Protein AF-A0A317H9J8-F1 (afdb_monomer_lite)

Foldseek 3Di:
DVLVVLLVVLLVVLVVVLVVQLVVLVVPDPDPLSSLVSSLVVLVVVLLVLLLVLLVLCLVQPLQRCLVDPVSVSVSLSSLSNSLSSVVVSVVSVVSNCVVVVHDCDDPVCVLVVVLNVLSNCLSVLSPDDGNDPVSSVSNLVSSLSNLVVLLVVLVCCLPPPDNDPPHDDNVVSVVSNVSSVVSNVSNVVSVVVVVVVVVVVVVVVVVVVVVD

Structure (mmCIF, N/CA/C/O backbone):
data_AF-A0A317H9J8-F1
#
_entry.id   AF-A0A317H9J8-F1
#
loop_
_atom_site.group_PDB
_atom_site.id
_atom_site.type_symbol
_atom_site.label_atom_id
_atom_site.label_alt_id
_atom_site.label_comp_id
_atom_site.label_asym_id
_atom_site.label_entity_id
_atom_site.label_seq_id
_atom_site.pdbx_PDB_ins_code
_atom_site.Cartn_x
_atom_site.Cartn_y
_atom_site.Cartn_z
_atom_site.occupancy
_atom_site.B_iso_or_equiv
_atom_site.auth_seq_id
_atom_site.auth_comp_id
_atom_site.auth_asym_id
_atom_site.auth_atom_id
_atom_site.pdbx_PDB_model_num
ATOM 1 N N . MET A 1 1 ? 4.545 17.950 18.926 1.00 60.28 1 MET A N 1
ATOM 2 C CA . MET A 1 1 ? 5.837 17.711 18.240 1.00 60.28 1 MET A CA 1
ATOM 3 C C . MET A 1 1 ? 5.948 16.295 17.664 1.00 60.28 1 MET A C 1
ATOM 5 O O . MET A 1 1 ? 6.169 16.154 16.469 1.00 60.28 1 MET A O 1
ATOM 9 N N . THR A 1 2 ? 5.686 15.255 18.461 1.00 66.25 2 THR A N 1
ATOM 10 C CA . THR A 1 2 ? 5.871 13.827 18.113 1.00 66.25 2 THR A CA 1
ATOM 11 C C . THR A 1 2 ? 5.165 13.336 16.838 1.00 66.25 2 THR A C 1
ATOM 13 O O . THR A 1 2 ? 5.759 12.598 16.067 1.00 66.25 2 THR A O 1
ATOM 16 N N . ARG A 1 3 ? 3.933 13.771 16.539 1.00 63.31 3 ARG A N 1
ATOM 17 C CA . ARG A 1 3 ? 3.224 13.336 15.311 1.00 63.31 3 ARG A CA 1
ATOM 18 C C . ARG A 1 3 ? 3.851 13.833 14.007 1.00 63.31 3 ARG A C 1
ATOM 20 O O . ARG A 1 3 ? 3.842 13.107 13.021 1.00 63.31 3 ARG A O 1
ATOM 27 N N . ARG A 1 4 ? 4.351 15.077 13.971 1.00 70.31 4 ARG A N 1
ATOM 28 C CA . ARG A 1 4 ? 5.038 15.600 12.772 1.00 70.31 4 ARG A CA 1
ATOM 29 C C . ARG A 1 4 ? 6.310 14.797 12.514 1.00 70.31 4 ARG A C 1
ATOM 31 O O . ARG A 1 4 ? 6.558 14.424 11.376 1.00 70.31 4 ARG A O 1
ATOM 38 N N . PHE A 1 5 ? 7.019 14.450 13.585 1.00 73.75 5 PHE A N 1
ATOM 39 C CA . PHE A 1 5 ? 8.193 13.588 13.539 1.00 73.75 5 PHE A CA 1
ATOM 40 C C . PHE A 1 5 ? 7.872 12.205 12.948 1.00 73.75 5 PHE A C 1
ATOM 42 O O . PHE A 1 5 ? 8.549 11.772 12.026 1.00 73.75 5 PHE A O 1
ATOM 49 N N . THR A 1 6 ? 6.774 11.558 13.361 1.00 83.69 6 THR A N 1
ATOM 50 C CA . THR A 1 6 ? 6.358 10.260 12.791 1.00 83.69 6 THR A CA 1
ATOM 51 C C . THR A 1 6 ? 6.110 10.324 11.280 1.00 83.69 6 THR A C 1
ATOM 53 O O . THR A 1 6 ? 6.561 9.441 10.556 1.00 83.69 6 THR A O 1
ATOM 56 N N . LYS A 1 7 ? 5.430 11.371 10.792 1.00 88.88 7 LYS A N 1
ATOM 57 C CA . LYS A 1 7 ? 5.132 11.532 9.358 1.00 88.88 7 LYS A CA 1
ATOM 58 C C . LYS A 1 7 ? 6.387 11.795 8.531 1.00 88.88 7 LYS A C 1
ATOM 60 O O . LYS A 1 7 ? 6.568 11.169 7.495 1.00 88.88 7 LYS A O 1
ATOM 65 N N . ILE A 1 8 ? 7.240 12.708 8.999 1.00 91.44 8 ILE A N 1
ATOM 66 C CA . ILE A 1 8 ? 8.493 13.059 8.320 1.00 91.44 8 ILE A CA 1
ATOM 67 C C . ILE A 1 8 ? 9.402 11.832 8.256 1.00 91.44 8 ILE A C 1
ATOM 69 O O . ILE A 1 8 ? 9.892 11.503 7.184 1.00 91.44 8 ILE A O 1
ATOM 73 N N . ASN A 1 9 ? 9.547 11.094 9.358 1.00 93.94 9 ASN A N 1
ATOM 74 C CA . ASN A 1 9 ? 10.379 9.892 9.378 1.00 93.94 9 ASN A CA 1
ATOM 75 C C . ASN A 1 9 ? 9.837 8.793 8.461 1.00 93.94 9 ASN A C 1
ATOM 77 O O . ASN A 1 9 ? 10.623 8.107 7.822 1.00 93.94 9 ASN A O 1
ATOM 81 N N . ALA A 1 10 ? 8.514 8.620 8.378 1.00 94.06 10 ALA A N 1
ATOM 82 C CA . ALA A 1 10 ? 7.910 7.671 7.444 1.00 94.06 10 ALA A CA 1
ATOM 83 C C . ALA A 1 10 ? 8.188 8.058 5.983 1.00 94.06 10 ALA A C 1
ATOM 85 O O . ALA A 1 10 ? 8.537 7.200 5.177 1.00 94.06 10 ALA A O 1
ATOM 86 N N . ALA A 1 11 ? 8.089 9.350 5.655 1.00 94.44 11 ALA A N 1
ATOM 87 C CA . ALA A 1 11 ? 8.385 9.848 4.317 1.00 94.44 11 ALA A CA 1
ATOM 88 C C . ALA A 1 11 ? 9.876 9.719 3.962 1.00 94.44 11 ALA A C 1
ATOM 90 O O . ALA A 1 11 ? 10.205 9.248 2.879 1.00 94.44 11 ALA A O 1
ATOM 91 N N . LEU A 1 12 ? 10.778 10.071 4.885 1.00 96.56 12 LEU A N 1
ATOM 92 C CA . LEU A 1 12 ? 12.222 9.892 4.711 1.00 96.56 12 LEU A CA 1
ATOM 93 C C . LEU A 1 12 ? 12.588 8.416 4.540 1.00 96.5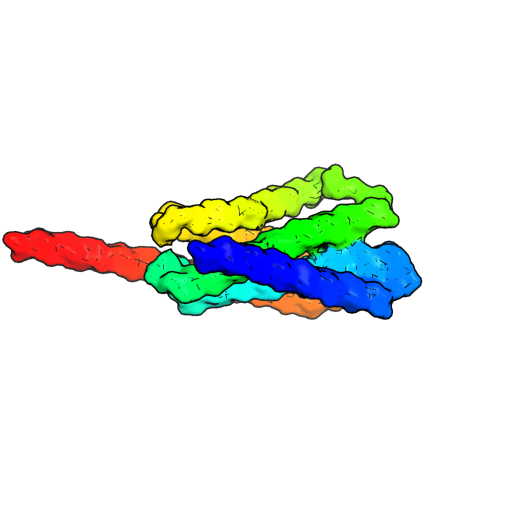6 12 LEU A C 1
ATOM 95 O O . LEU A 1 12 ? 13.372 8.083 3.659 1.00 96.56 12 LEU A O 1
ATOM 99 N N . ALA A 1 13 ? 11.993 7.524 5.334 1.00 97.19 13 ALA A N 1
ATOM 100 C CA . ALA A 1 13 ? 12.230 6.092 5.209 1.00 97.19 13 ALA A CA 1
ATOM 101 C C . ALA A 1 13 ? 11.740 5.547 3.856 1.00 97.19 13 ALA A C 1
ATOM 103 O O . ALA A 1 13 ? 12.447 4.754 3.234 1.00 97.19 13 ALA A O 1
ATOM 104 N N . ALA A 1 14 ? 10.584 6.010 3.366 1.00 96.75 14 ALA A N 1
ATOM 105 C CA . ALA A 1 14 ? 10.106 5.674 2.026 1.00 96.75 14 ALA A CA 1
ATOM 106 C C . ALA A 1 14 ? 11.072 6.186 0.941 1.00 96.75 14 ALA A C 1
ATOM 108 O O . ALA A 1 14 ? 11.437 5.426 0.053 1.00 96.75 14 ALA A O 1
ATOM 109 N N . LEU A 1 15 ? 11.561 7.427 1.048 1.00 97.31 15 LEU A N 1
ATOM 110 C CA . LEU A 1 15 ? 12.540 7.988 0.107 1.00 97.31 15 LEU A CA 1
ATOM 111 C C . LEU A 1 15 ? 13.851 7.194 0.085 1.00 97.31 15 LEU A C 1
ATOM 113 O O . LEU A 1 15 ? 14.324 6.837 -0.987 1.00 97.31 15 LEU A O 1
ATOM 117 N N . VAL A 1 16 ? 14.422 6.879 1.251 1.00 98.12 16 VAL A N 1
ATOM 118 C CA . VAL A 1 16 ? 15.651 6.072 1.348 1.00 98.12 16 VAL A CA 1
ATOM 119 C C . VAL A 1 16 ? 15.437 4.683 0.750 1.00 98.12 16 VAL A C 1
ATOM 121 O O . VAL A 1 16 ? 16.278 4.201 -0.005 1.00 98.12 16 VAL A O 1
ATOM 124 N N . THR A 1 17 ? 14.296 4.057 1.035 1.00 97.94 17 THR A N 1
ATOM 125 C CA . THR A 1 17 ? 13.957 2.743 0.472 1.00 97.94 17 THR A CA 1
ATOM 126 C C . THR A 1 17 ? 13.860 2.801 -1.051 1.00 97.94 17 THR A C 1
ATOM 128 O O . THR A 1 17 ? 14.379 1.925 -1.737 1.00 97.94 17 THR A O 1
ATOM 131 N N . GLU A 1 18 ? 13.260 3.857 -1.596 1.00 97.19 18 GLU A N 1
ATOM 132 C CA . GLU A 1 18 ? 13.136 4.040 -3.042 1.00 97.19 18 GLU A CA 1
ATOM 133 C C . GLU A 1 18 ? 14.475 4.378 -3.714 1.00 97.19 18 GLU A C 1
ATOM 135 O O . GLU A 1 18 ? 14.733 3.923 -4.825 1.00 97.19 18 GLU A O 1
ATOM 140 N N . LEU A 1 19 ? 15.394 5.070 -3.03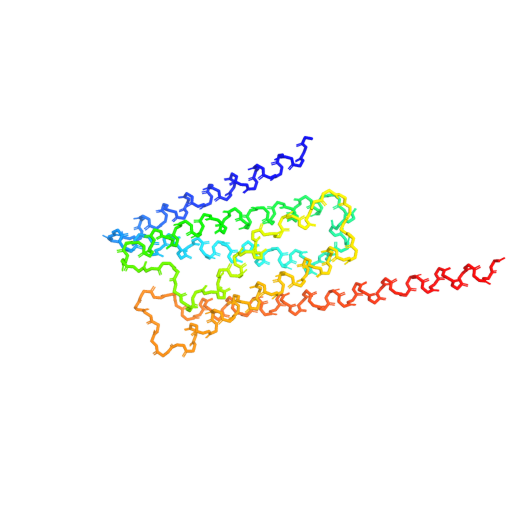5 1.00 97.94 19 LEU A N 1
ATOM 141 C CA . LEU A 1 19 ? 16.768 5.235 -3.526 1.00 97.94 19 LEU A CA 1
ATOM 142 C C . LEU A 1 19 ? 17.502 3.891 -3.630 1.00 97.94 19 LEU A C 1
ATOM 144 O O . LEU A 1 19 ? 18.196 3.648 -4.617 1.00 97.94 19 LEU A O 1
ATOM 148 N N . ILE A 1 20 ? 17.310 2.992 -2.659 1.00 98.25 20 ILE A N 1
ATOM 149 C CA . ILE A 1 20 ? 17.856 1.627 -2.719 1.00 98.25 20 ILE A CA 1
ATOM 150 C C . ILE A 1 20 ? 17.237 0.859 -3.894 1.00 98.25 20 ILE A C 1
ATOM 152 O O . ILE A 1 20 ? 17.958 0.210 -4.651 1.00 98.25 20 ILE A O 1
ATOM 156 N N . VAL A 1 21 ? 15.918 0.967 -4.091 1.00 97.81 21 VAL A N 1
ATOM 157 C CA . VAL A 1 21 ? 15.216 0.371 -5.241 1.00 97.81 21 VAL A CA 1
ATOM 158 C C . VAL A 1 21 ? 15.796 0.861 -6.569 1.00 97.81 21 VAL A C 1
ATOM 160 O O . VAL A 1 21 ? 16.045 0.045 -7.457 1.00 97.81 21 VAL A O 1
ATOM 163 N N . LEU A 1 22 ? 16.042 2.166 -6.705 1.00 97.81 22 LEU A N 1
ATOM 164 C CA . LEU A 1 22 ? 16.653 2.747 -7.902 1.00 97.81 22 LEU A CA 1
ATOM 165 C C . LEU A 1 22 ? 18.084 2.239 -8.114 1.00 97.81 22 LEU A C 1
ATOM 167 O O . LEU A 1 22 ? 18.440 1.909 -9.242 1.00 97.81 22 LEU A O 1
ATOM 171 N N . GLY A 1 23 ? 18.877 2.109 -7.046 1.00 97.94 23 GLY A N 1
ATOM 172 C CA . GLY A 1 23 ? 20.215 1.517 -7.109 1.00 97.94 23 GLY A CA 1
ATOM 173 C C . GLY A 1 23 ? 20.194 0.065 -7.597 1.00 97.94 23 GLY A C 1
ATOM 174 O O . GLY A 1 23 ? 20.930 -0.290 -8.513 1.00 97.94 23 GLY A O 1
ATOM 175 N N . ILE A 1 24 ? 19.293 -0.764 -7.057 1.00 97.12 24 ILE A N 1
ATOM 176 C CA . ILE A 1 24 ? 19.111 -2.156 -7.503 1.00 97.12 24 ILE A CA 1
ATOM 177 C C . ILE A 1 24 ? 18.672 -2.199 -8.973 1.00 97.12 24 ILE A C 1
ATOM 179 O O . ILE A 1 24 ? 19.213 -2.977 -9.756 1.00 97.12 24 ILE A O 1
ATOM 183 N N . ALA A 1 25 ? 17.718 -1.351 -9.370 1.00 96.38 25 ALA A N 1
ATOM 184 C CA . ALA A 1 25 ? 17.263 -1.273 -10.755 1.00 96.38 25 ALA A CA 1
ATOM 185 C C . ALA A 1 25 ? 18.395 -0.872 -11.715 1.00 96.38 25 ALA A C 1
ATOM 187 O O . ALA A 1 25 ? 18.485 -1.442 -12.798 1.00 96.38 25 ALA A O 1
ATOM 188 N N . ALA A 1 26 ? 19.270 0.056 -11.312 1.00 96.81 26 ALA A N 1
ATOM 189 C CA . ALA A 1 26 ? 20.430 0.479 -12.096 1.00 96.81 26 ALA A CA 1
ATOM 190 C C . ALA A 1 26 ? 21.455 -0.645 -12.290 1.00 96.81 26 ALA A C 1
ATOM 192 O O . ALA A 1 26 ? 21.996 -0.781 -13.379 1.00 96.81 26 ALA A O 1
ATOM 193 N N . ILE A 1 27 ? 21.691 -1.468 -11.264 1.00 97.25 27 ILE A N 1
ATOM 194 C CA . ILE A 1 27 ? 22.626 -2.602 -11.346 1.00 97.25 27 ILE A CA 1
ATOM 195 C C . ILE A 1 27 ? 22.095 -3.699 -12.280 1.00 97.25 27 ILE A C 1
ATOM 197 O O . ILE A 1 27 ? 22.868 -4.357 -12.969 1.00 97.25 27 ILE A O 1
ATOM 201 N N . MET A 1 28 ? 20.779 -3.921 -12.291 1.00 94.50 28 MET A N 1
ATOM 202 C CA . MET A 1 28 ? 20.168 -5.018 -13.049 1.00 94.50 28 MET A CA 1
ATOM 203 C C . MET A 1 28 ? 19.820 -4.672 -14.498 1.00 94.50 28 MET A C 1
ATOM 205 O O . MET A 1 28 ? 19.605 -5.580 -15.299 1.00 94.50 28 MET A O 1
ATOM 209 N N . ALA A 1 29 ? 19.669 -3.391 -14.824 1.00 94.69 29 ALA A N 1
ATOM 210 C CA . ALA A 1 29 ? 19.195 -2.964 -16.131 1.00 94.69 29 ALA A CA 1
ATOM 211 C C . ALA A 1 29 ? 20.330 -2.865 -17.155 1.00 94.69 29 ALA A C 1
ATOM 213 O O . ALA A 1 29 ? 21.348 -2.229 -16.902 1.00 94.69 29 ALA A O 1
ATOM 214 N N . SER A 1 30 ? 20.114 -3.426 -18.346 1.00 93.88 30 SER A N 1
ATOM 215 C CA . SER A 1 30 ? 21.019 -3.267 -19.493 1.00 93.88 30 SER A CA 1
ATOM 216 C C . SER A 1 30 ? 20.774 -1.979 -20.283 1.00 93.88 30 SER A C 1
ATOM 218 O O . SER A 1 30 ? 21.643 -1.540 -21.032 1.00 93.88 30 SER A O 1
ATOM 220 N N . ASP A 1 31 ? 19.594 -1.372 -20.139 1.00 94.69 31 ASP A N 1
ATOM 221 C CA . ASP A 1 31 ? 19.206 -0.153 -20.841 1.00 94.69 31 ASP A CA 1
ATOM 222 C C . ASP A 1 31 ? 18.214 0.704 -20.030 1.00 94.69 31 ASP A C 1
ATOM 224 O O . ASP A 1 31 ? 17.757 0.348 -18.937 1.00 94.69 31 ASP A O 1
ATOM 228 N N . ARG A 1 32 ? 17.859 1.868 -20.588 1.00 94.12 32 ARG A N 1
ATOM 229 C CA . ARG A 1 32 ? 16.944 2.828 -19.956 1.00 94.12 32 ARG A CA 1
ATOM 230 C C . ARG A 1 32 ? 15.521 2.283 -19.797 1.00 94.12 32 ARG A C 1
ATOM 232 O O . ARG A 1 32 ? 14.853 2.632 -18.826 1.00 94.12 32 ARG A O 1
ATOM 239 N N . VAL A 1 33 ? 15.036 1.478 -20.738 1.00 93.19 33 VAL A N 1
ATOM 240 C CA . VAL A 1 33 ? 13.676 0.918 -20.720 1.00 93.19 33 VAL A CA 1
ATOM 241 C C . VAL A 1 33 ? 13.555 -0.078 -19.568 1.00 93.19 33 VAL A C 1
ATOM 243 O O . VAL A 1 33 ? 12.661 0.031 -18.724 1.00 93.19 33 VAL A O 1
ATOM 246 N N . MET A 1 34 ? 14.523 -0.987 -19.478 1.00 93.19 34 MET A N 1
ATOM 247 C CA . MET A 1 34 ? 14.628 -1.998 -18.439 1.00 93.19 34 MET A CA 1
ATOM 248 C C . MET A 1 34 ? 14.812 -1.372 -17.051 1.00 93.19 34 MET A C 1
ATOM 250 O O . MET A 1 34 ? 14.194 -1.832 -16.089 1.00 93.19 34 MET A O 1
ATOM 254 N N . PHE A 1 35 ? 15.576 -0.279 -16.947 1.00 95.75 35 PHE A N 1
ATOM 255 C CA . PHE A 1 35 ? 15.751 0.470 -15.700 1.00 95.75 35 PHE A CA 1
ATOM 256 C C . PHE A 1 35 ? 14.416 0.931 -15.111 1.00 95.75 35 PHE A C 1
ATOM 258 O O . PHE A 1 35 ? 14.093 0.597 -13.969 1.00 95.75 35 PHE A O 1
ATOM 265 N N . TRP A 1 36 ? 13.602 1.654 -15.887 1.00 95.62 36 TRP A N 1
ATOM 266 C CA . TRP A 1 36 ? 12.318 2.161 -15.393 1.00 95.62 36 TRP A CA 1
ATOM 267 C C . TRP A 1 36 ? 11.318 1.040 -15.121 1.00 95.62 36 TRP A C 1
ATOM 269 O O . TRP A 1 36 ? 10.526 1.127 -14.177 1.00 95.62 36 TRP A O 1
ATOM 279 N N . GLN A 1 37 ? 11.394 -0.044 -15.891 1.00 93.19 37 GLN A N 1
ATOM 280 C CA . GLN A 1 37 ? 10.590 -1.232 -15.659 1.00 93.19 37 GLN A CA 1
ATOM 281 C C . GLN A 1 37 ? 10.932 -1.913 -14.327 1.00 93.19 37 GLN A C 1
ATOM 283 O O . GLN A 1 37 ? 10.021 -2.271 -13.570 1.00 93.19 37 GLN A O 1
ATOM 288 N N . TYR A 1 38 ? 12.219 -2.087 -14.014 1.00 94.38 38 TYR A N 1
ATOM 289 C CA . TYR A 1 38 ? 12.657 -2.644 -12.735 1.00 94.38 38 TYR A CA 1
ATOM 290 C C . TYR A 1 38 ? 12.381 -1.701 -11.570 1.00 94.38 38 TYR A C 1
ATOM 292 O O . TYR A 1 38 ? 11.836 -2.156 -10.565 1.00 94.38 38 TYR A O 1
ATOM 300 N N . ALA A 1 39 ? 12.652 -0.403 -11.715 1.00 97.00 39 ALA A N 1
ATOM 301 C CA . ALA A 1 39 ? 12.368 0.596 -10.689 1.00 97.00 39 ALA A CA 1
ATOM 302 C C . ALA A 1 39 ? 10.884 0.578 -10.289 1.00 97.00 39 ALA A C 1
ATOM 304 O O . ALA A 1 39 ? 10.550 0.373 -9.121 1.00 97.00 39 ALA A O 1
ATOM 305 N N . ALA A 1 40 ? 9.974 0.680 -11.266 1.00 95.12 40 ALA A N 1
ATOM 306 C CA . ALA A 1 40 ? 8.538 0.628 -11.002 1.00 95.12 40 ALA A CA 1
ATOM 307 C C . ALA A 1 40 ? 8.119 -0.712 -10.372 1.00 95.12 40 ALA A C 1
ATOM 309 O O . ALA A 1 40 ? 7.312 -0.742 -9.443 1.00 95.12 40 ALA A O 1
ATOM 310 N N . ARG A 1 41 ? 8.679 -1.835 -10.831 1.00 93.38 41 ARG A N 1
ATOM 311 C CA . ARG A 1 41 ? 8.341 -3.165 -10.311 1.00 93.38 41 ARG A CA 1
ATOM 312 C C . ARG A 1 41 ? 8.798 -3.378 -8.873 1.00 93.38 41 ARG A C 1
ATOM 314 O O . ARG A 1 41 ? 8.023 -3.889 -8.069 1.00 93.38 41 ARG A O 1
ATOM 321 N N . TYR A 1 42 ? 10.046 -3.057 -8.557 1.00 95.50 42 TYR A N 1
ATOM 322 C CA . TYR A 1 42 ? 10.585 -3.235 -7.213 1.00 95.50 42 TYR A CA 1
ATOM 323 C C . TYR A 1 42 ? 9.911 -2.282 -6.224 1.00 95.50 42 TYR A C 1
ATOM 325 O O . TYR A 1 42 ? 9.511 -2.730 -5.152 1.00 95.50 42 TYR A O 1
ATOM 333 N N . SER A 1 43 ? 9.634 -1.042 -6.630 1.00 97.44 43 SER A N 1
ATOM 334 C CA . SER A 1 43 ? 8.833 -0.093 -5.847 1.00 97.44 43 SER A CA 1
ATOM 335 C C . SER A 1 43 ? 7.419 -0.623 -5.544 1.00 97.44 43 SER A C 1
ATOM 337 O O . SER A 1 43 ? 6.962 -0.584 -4.398 1.00 97.44 43 SER A O 1
ATOM 339 N N . ALA A 1 44 ? 6.747 -1.248 -6.524 1.00 94.44 44 ALA A N 1
ATOM 340 C CA . ALA A 1 44 ? 5.453 -1.907 -6.301 1.00 94.44 44 ALA A CA 1
ATOM 341 C C . ALA A 1 44 ? 5.538 -3.046 -5.268 1.00 94.44 44 ALA A C 1
ATOM 343 O O . ALA A 1 44 ? 4.629 -3.231 -4.456 1.00 94.44 44 ALA A O 1
ATOM 344 N N . ARG A 1 45 ? 6.631 -3.822 -5.281 1.00 95.19 45 ARG A N 1
ATOM 345 C CA . ARG A 1 45 ? 6.856 -4.922 -4.328 1.00 95.19 45 ARG A CA 1
ATOM 346 C C . ARG A 1 45 ? 7.114 -4.398 -2.917 1.00 95.19 45 ARG A C 1
ATOM 348 O O . ARG A 1 45 ? 6.566 -4.954 -1.970 1.00 95.19 45 ARG A O 1
ATOM 355 N N . VAL A 1 46 ? 7.878 -3.316 -2.771 1.00 97.00 46 VAL A N 1
ATOM 356 C CA . VAL A 1 46 ? 8.045 -2.638 -1.476 1.00 97.00 46 VAL A CA 1
ATOM 357 C C . VAL A 1 46 ? 6.688 -2.164 -0.960 1.00 97.00 46 VAL A C 1
ATOM 359 O O . VAL A 1 46 ? 6.316 -2.483 0.168 1.00 97.00 46 VAL A O 1
ATOM 362 N N . SER A 1 47 ? 5.892 -1.504 -1.809 1.00 96.06 47 SER A N 1
ATOM 363 C CA . SER A 1 47 ? 4.522 -1.107 -1.463 1.00 96.06 47 SER A CA 1
ATOM 364 C C . SER A 1 47 ? 3.674 -2.287 -0.982 1.00 96.06 47 SER A C 1
ATOM 366 O O . SER A 1 47 ? 2.983 -2.165 0.028 1.00 96.06 47 SER A O 1
ATOM 368 N N . PHE A 1 48 ? 3.749 -3.436 -1.663 1.00 96.12 48 PHE A N 1
ATOM 369 C CA . PHE A 1 48 ? 3.061 -4.659 -1.247 1.00 96.12 48 PHE A CA 1
ATOM 370 C C . PHE A 1 48 ? 3.496 -5.120 0.151 1.00 96.12 48 PHE A C 1
ATOM 372 O O . PHE A 1 48 ? 2.639 -5.382 0.991 1.00 96.12 48 PHE A O 1
ATOM 379 N N . VAL A 1 49 ? 4.803 -5.194 0.426 1.00 97.75 49 VAL A N 1
ATOM 380 C CA . VAL A 1 49 ? 5.335 -5.652 1.725 1.00 97.75 49 VAL A CA 1
ATOM 381 C C . VAL A 1 49 ? 4.880 -4.739 2.863 1.00 97.75 49 VAL A C 1
ATOM 383 O O . VAL A 1 49 ? 4.457 -5.212 3.923 1.00 97.75 49 VAL A O 1
ATOM 386 N N . VAL A 1 50 ? 4.914 -3.424 2.648 1.00 97.56 50 VAL A N 1
ATOM 387 C CA . VAL A 1 50 ? 4.467 -2.450 3.652 1.00 97.56 50 VAL A CA 1
ATOM 388 C C . VAL A 1 50 ? 2.957 -2.553 3.858 1.00 97.56 50 VAL A C 1
ATOM 390 O O . VAL A 1 50 ? 2.491 -2.575 4.995 1.00 97.56 50 VAL A O 1
ATOM 393 N N . PHE A 1 51 ? 2.178 -2.679 2.782 1.00 97.81 51 PHE A N 1
ATOM 394 C CA . PHE A 1 51 ? 0.730 -2.854 2.875 1.00 97.81 51 PHE A CA 1
ATOM 395 C C . PHE A 1 51 ? 0.343 -4.149 3.600 1.00 97.81 51 PHE A C 1
ATOM 397 O O . PHE A 1 51 ? -0.507 -4.135 4.490 1.00 97.81 51 PHE A O 1
ATOM 404 N N . ALA A 1 52 ? 1.015 -5.260 3.292 1.00 98.12 52 ALA A N 1
ATOM 405 C CA . ALA A 1 52 ? 0.842 -6.521 4.002 1.00 98.12 52 ALA A CA 1
ATOM 406 C C . ALA A 1 52 ? 1.174 -6.364 5.494 1.00 98.12 52 ALA A C 1
ATOM 408 O O . ALA A 1 52 ? 0.451 -6.882 6.340 1.00 98.12 52 ALA A O 1
ATOM 409 N N . SER A 1 53 ? 2.196 -5.572 5.829 1.00 98.38 53 SER A N 1
ATOM 410 C CA . SER A 1 53 ? 2.561 -5.254 7.213 1.00 98.38 53 SER A CA 1
ATOM 411 C C . SER A 1 53 ? 1.489 -4.418 7.928 1.00 98.38 53 SER A C 1
ATOM 413 O O . SER A 1 53 ? 1.189 -4.689 9.089 1.00 98.38 53 SER A O 1
ATOM 415 N N . VAL A 1 54 ? 0.843 -3.460 7.246 1.00 97.81 54 VAL A N 1
ATOM 416 C CA . VAL A 1 54 ? -0.326 -2.720 7.772 1.00 97.81 54 VAL A CA 1
ATOM 417 C C . VAL A 1 54 ? -1.465 -3.684 8.112 1.00 97.81 54 VAL A C 1
ATOM 419 O O . VAL A 1 54 ? -2.004 -3.642 9.221 1.00 97.81 54 VAL A O 1
ATOM 422 N N . LEU A 1 55 ? -1.817 -4.576 7.181 1.00 98.19 55 LEU A N 1
ATOM 423 C CA . LEU A 1 55 ? -2.885 -5.560 7.377 1.00 98.19 55 LEU A CA 1
ATOM 424 C C . LEU A 1 55 ? -2.541 -6.570 8.476 1.00 98.19 55 LEU A C 1
ATOM 426 O O . LEU A 1 55 ? -3.398 -6.909 9.287 1.00 98.19 55 LEU A O 1
ATOM 430 N N . PHE A 1 56 ? -1.297 -7.037 8.530 1.00 98.44 56 PHE A N 1
ATOM 431 C CA . PHE A 1 56 ? -0.826 -7.968 9.550 1.00 98.44 56 PHE A CA 1
ATOM 432 C C . PHE A 1 56 ? -0.877 -7.340 10.945 1.00 98.44 56 PHE A C 1
ATOM 434 O O . PHE A 1 56 ? -1.428 -7.926 11.877 1.00 98.44 56 PHE A O 1
ATOM 441 N N . TYR A 1 57 ? -0.398 -6.101 11.076 1.00 97.75 57 TYR A N 1
ATOM 442 C CA . TYR A 1 57 ? -0.461 -5.347 12.326 1.00 97.75 57 TYR A CA 1
ATOM 443 C C . TYR A 1 57 ? -1.909 -5.151 12.801 1.00 97.75 57 TYR A C 1
ATOM 445 O O . TYR A 1 57 ? -2.216 -5.322 13.986 1.00 97.75 57 TYR A O 1
ATOM 453 N N . MET A 1 58 ? -2.816 -4.849 11.866 1.00 96.31 58 MET A N 1
ATOM 454 C CA . MET A 1 58 ? -4.249 -4.733 12.132 1.00 96.31 58 MET A CA 1
ATOM 455 C C . MET A 1 58 ? -4.876 -6.072 12.552 1.00 96.31 58 MET A C 1
ATOM 457 O O . MET A 1 58 ? -5.657 -6.090 13.504 1.00 96.31 58 MET A O 1
ATOM 461 N N . ALA A 1 59 ? -4.491 -7.189 11.932 1.00 96.75 59 ALA A N 1
ATOM 462 C CA . ALA A 1 59 ? -4.986 -8.519 12.284 1.00 96.75 59 ALA A CA 1
ATOM 463 C C . ALA A 1 59 ? -4.539 -8.955 13.692 1.00 96.75 59 ALA A C 1
ATOM 465 O O . ALA A 1 59 ? -5.338 -9.508 14.457 1.00 96.75 59 ALA A O 1
ATOM 466 N N . ILE A 1 60 ? -3.289 -8.664 14.074 1.00 96.44 60 ILE A N 1
ATOM 467 C CA . ILE A 1 60 ? -2.754 -9.000 15.403 1.00 96.44 60 ILE A CA 1
ATOM 468 C C . ILE A 1 60 ? -3.452 -8.199 16.499 1.00 96.44 60 ILE A C 1
ATOM 470 O O . ILE A 1 60 ? -3.907 -8.781 17.481 1.00 96.44 60 ILE A O 1
ATOM 474 N N . PHE A 1 61 ? -3.527 -6.874 16.367 1.00 95.06 61 PHE A N 1
ATOM 475 C CA . PHE A 1 61 ? -3.953 -6.027 17.484 1.00 95.06 61 PHE A CA 1
ATOM 476 C C . PHE A 1 61 ? -5.424 -5.605 17.434 1.00 95.06 61 PHE A C 1
ATOM 478 O O . PHE A 1 61 ? -5.998 -5.320 18.485 1.00 95.06 61 PHE A O 1
ATOM 485 N N . GLY A 1 62 ? -6.032 -5.555 16.250 1.00 93.56 62 GLY A N 1
ATOM 486 C CA . GLY A 1 62 ? -7.345 -4.953 16.030 1.00 93.56 62 GLY A CA 1
ATOM 487 C C . GLY A 1 62 ? -7.305 -3.419 16.062 1.00 93.56 62 GLY A C 1
ATOM 488 O O . GLY A 1 62 ? -6.562 -2.797 16.829 1.00 93.56 62 GLY A O 1
ATOM 489 N N . LEU A 1 63 ? -8.135 -2.769 15.238 1.00 91.75 63 LEU A N 1
ATOM 490 C CA . LEU A 1 63 ? -8.166 -1.299 15.156 1.00 91.75 63 LEU A CA 1
ATOM 491 C C . LEU A 1 63 ? -8.644 -0.626 16.444 1.00 91.75 63 LEU A C 1
ATOM 493 O O . LEU A 1 63 ? -8.272 0.520 16.699 1.00 91.75 63 LEU A O 1
ATOM 497 N N . LEU A 1 64 ? -9.472 -1.298 17.251 1.00 90.31 64 LEU A N 1
ATOM 498 C CA . LEU A 1 64 ? -9.917 -0.757 18.535 1.00 90.31 64 LEU A CA 1
ATOM 499 C C . LEU A 1 64 ? -8.725 -0.577 19.484 1.00 90.31 64 LEU A C 1
ATOM 501 O O . LEU A 1 64 ? -8.488 0.522 19.986 1.00 90.31 64 LEU A O 1
ATOM 505 N N . THR A 1 65 ? -7.925 -1.629 19.654 1.00 91.62 65 THR A N 1
ATOM 506 C CA . THR A 1 65 ? -6.713 -1.607 20.480 1.00 91.62 65 THR A CA 1
ATOM 507 C C . THR A 1 65 ? -5.684 -0.621 19.941 1.00 91.62 65 THR A C 1
ATOM 509 O O . THR A 1 65 ? -5.094 0.135 20.712 1.00 91.62 65 THR A O 1
ATOM 512 N N . ILE A 1 66 ? -5.483 -0.595 18.618 1.00 93.31 66 ILE A N 1
ATOM 513 C CA . ILE A 1 66 ? -4.576 0.357 17.964 1.00 93.31 66 ILE A CA 1
ATOM 514 C C . ILE A 1 66 ? -5.033 1.796 18.225 1.00 93.31 66 ILE A C 1
ATOM 516 O O . ILE A 1 66 ? -4.205 2.646 18.523 1.00 93.31 66 ILE A O 1
ATOM 520 N N . SER A 1 67 ? -6.338 2.082 18.174 1.00 89.38 67 SER A N 1
ATOM 521 C CA . SER A 1 67 ? -6.876 3.422 18.444 1.00 89.38 67 SER A CA 1
ATOM 522 C C . SER A 1 67 ? -6.640 3.877 19.888 1.00 89.38 67 SER A C 1
ATOM 524 O O . SER A 1 67 ? -6.378 5.064 20.114 1.00 89.38 67 SER A O 1
ATOM 526 N N . ASN A 1 68 ? -6.749 2.952 20.846 1.00 89.56 68 ASN A N 1
ATOM 527 C CA . ASN A 1 68 ? -6.709 3.247 22.280 1.00 89.56 68 ASN A CA 1
ATOM 528 C C . ASN A 1 68 ? -5.285 3.271 22.858 1.00 89.56 68 ASN A C 1
ATOM 530 O O . ASN A 1 68 ? -5.061 3.896 23.889 1.00 89.56 68 ASN A O 1
ATOM 534 N N . ASN A 1 69 ? -4.313 2.632 22.202 1.00 91.38 69 ASN A N 1
ATOM 535 C CA . ASN A 1 69 ? -2.917 2.624 22.638 1.00 91.38 69 ASN A CA 1
ATOM 536 C C . ASN A 1 69 ? -2.069 3.573 21.778 1.00 91.38 69 ASN A C 1
ATOM 538 O O . ASN A 1 69 ? -1.919 3.369 20.574 1.00 91.38 69 ASN A O 1
ATOM 542 N N . GLU A 1 70 ? -1.471 4.595 22.395 1.00 90.00 70 GLU A N 1
ATOM 543 C CA . GLU A 1 70 ? -0.719 5.622 21.665 1.00 90.00 70 GLU A CA 1
ATOM 544 C C . GLU A 1 70 ? 0.479 5.062 20.884 1.00 90.00 70 GLU A C 1
ATOM 546 O O . GLU A 1 70 ? 0.693 5.466 19.741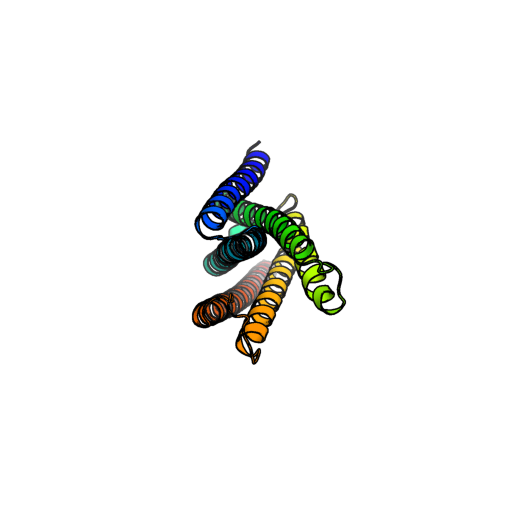 1.00 90.00 70 GLU A O 1
ATOM 551 N N . ASN A 1 71 ? 1.236 4.127 21.461 1.00 92.19 71 ASN A N 1
ATOM 552 C CA . ASN A 1 71 ? 2.405 3.541 20.803 1.00 92.19 71 ASN A CA 1
ATOM 553 C C . ASN A 1 71 ? 1.988 2.702 19.592 1.00 92.19 71 ASN A C 1
ATOM 555 O O . ASN A 1 71 ? 2.552 2.861 18.510 1.00 92.19 71 ASN A O 1
ATOM 559 N N . LYS A 1 72 ? 0.937 1.882 19.734 1.00 93.50 72 LYS A N 1
ATOM 560 C CA . LYS A 1 72 ? 0.396 1.102 18.610 1.00 93.50 72 LYS A CA 1
ATOM 561 C C . LYS A 1 72 ? -0.157 2.002 17.511 1.00 93.50 72 LYS A C 1
ATOM 563 O O . LYS A 1 72 ? 0.090 1.762 16.331 1.00 93.50 72 LYS A O 1
ATOM 568 N N . ARG A 1 73 ? -0.848 3.080 17.892 1.00 91.62 73 ARG A N 1
ATOM 569 C CA . ARG A 1 73 ? -1.328 4.099 16.954 1.00 91.62 73 ARG A CA 1
ATOM 570 C C . ARG A 1 73 ? -0.182 4.755 16.191 1.00 91.62 73 ARG A C 1
ATOM 572 O O . ARG A 1 73 ? -0.297 4.906 14.984 1.00 91.62 73 ARG A O 1
ATOM 579 N N . LYS A 1 74 ? 0.916 5.121 16.863 1.00 91.69 74 LYS A N 1
ATOM 580 C CA . LYS A 1 74 ? 2.100 5.721 16.219 1.00 91.69 74 LYS A CA 1
ATOM 581 C C . LYS A 1 74 ? 2.724 4.785 15.187 1.00 91.69 74 LYS A C 1
ATOM 583 O O . LYS A 1 74 ? 3.037 5.241 14.095 1.00 91.69 74 LYS A O 1
ATOM 588 N N . ILE A 1 75 ? 2.869 3.499 15.511 1.00 94.69 75 ILE A N 1
ATOM 589 C CA . ILE A 1 75 ? 3.404 2.494 14.578 1.00 94.69 75 ILE A CA 1
ATOM 590 C C . ILE A 1 75 ? 2.467 2.330 13.377 1.00 94.69 75 ILE A C 1
ATOM 592 O O . ILE A 1 75 ? 2.917 2.363 12.237 1.00 94.69 75 ILE A O 1
ATOM 596 N N . PHE A 1 76 ? 1.159 2.219 13.618 1.00 94.88 76 PHE A N 1
ATOM 597 C CA . PHE A 1 76 ? 0.168 2.104 12.548 1.00 94.88 76 PHE A CA 1
ATOM 598 C C . PHE A 1 76 ? 0.132 3.344 11.642 1.00 94.88 76 PHE A C 1
ATOM 600 O O . PHE A 1 76 ? 0.125 3.214 10.421 1.00 94.88 76 PHE A O 1
ATOM 607 N N . GLU A 1 77 ? 0.160 4.547 12.229 1.00 93.50 77 GLU A N 1
ATOM 608 C CA . GLU A 1 77 ? 0.293 5.806 11.492 1.00 93.50 77 GLU A CA 1
ATOM 609 C C . GLU A 1 77 ? 1.578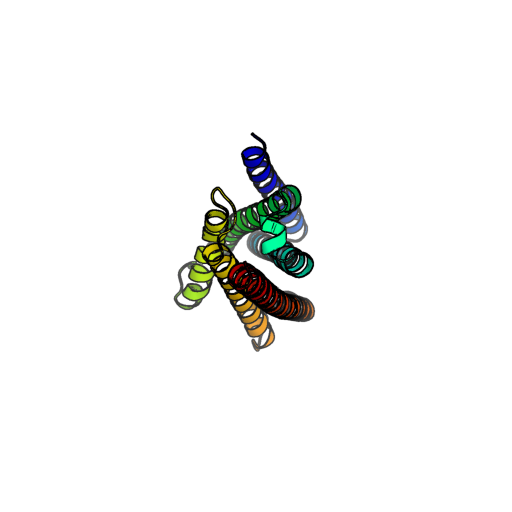 5.798 10.656 1.00 93.50 77 GLU A C 1
ATOM 611 O O . GLU A 1 77 ? 1.515 6.069 9.461 1.00 93.50 77 GLU A O 1
ATOM 616 N N . TRP A 1 78 ? 2.724 5.441 11.244 1.00 95.19 78 TRP A N 1
ATOM 617 C CA . TRP A 1 78 ? 4.002 5.373 10.532 1.00 95.19 78 TRP A CA 1
ATOM 618 C C . TRP A 1 78 ? 3.942 4.431 9.324 1.00 95.19 78 TRP A C 1
ATOM 620 O O . TRP A 1 78 ? 4.297 4.849 8.225 1.00 95.19 78 TRP A O 1
ATOM 630 N N . LEU A 1 79 ? 3.420 3.210 9.496 1.00 96.38 79 LEU A N 1
ATOM 631 C CA . LEU A 1 79 ? 3.268 2.235 8.410 1.00 96.38 79 LEU A CA 1
ATOM 632 C C . LEU A 1 79 ? 2.355 2.759 7.293 1.00 96.38 79 LEU A C 1
ATOM 634 O O . LEU A 1 79 ? 2.679 2.613 6.117 1.00 96.38 79 LEU A O 1
ATOM 638 N N . LEU A 1 80 ? 1.238 3.406 7.644 1.00 95.69 80 LEU A N 1
ATOM 639 C CA . LEU A 1 80 ? 0.324 4.002 6.666 1.00 95.69 80 LEU A CA 1
ATOM 640 C C . LEU A 1 80 ? 0.966 5.164 5.901 1.00 95.69 80 LEU A C 1
ATOM 642 O O . LEU A 1 80 ? 0.842 5.225 4.681 1.00 95.69 80 LEU A O 1
ATOM 646 N N . TYR A 1 81 ? 1.666 6.074 6.585 1.00 95.62 81 TYR A N 1
ATOM 647 C CA . TYR A 1 81 ? 2.365 7.176 5.916 1.00 95.62 81 TYR A CA 1
ATOM 648 C C . TYR A 1 81 ? 3.520 6.673 5.047 1.00 95.62 81 TYR A C 1
ATOM 650 O O . TYR A 1 81 ? 3.710 7.201 3.950 1.00 95.62 81 TYR A O 1
ATOM 658 N N . PHE A 1 82 ? 4.248 5.645 5.492 1.00 96.88 82 PHE A N 1
ATOM 659 C CA . PHE A 1 82 ? 5.278 4.993 4.686 1.00 96.88 82 PHE A CA 1
ATOM 660 C C . PHE A 1 82 ? 4.642 4.418 3.423 1.00 96.88 82 PHE A C 1
ATOM 662 O O . PHE A 1 82 ? 5.072 4.750 2.324 1.00 96.88 82 PHE A O 1
ATOM 669 N N . PHE A 1 83 ? 3.587 3.609 3.570 1.00 97.06 83 PHE A N 1
ATOM 670 C CA . PHE A 1 83 ? 2.890 2.978 2.451 1.00 97.06 83 PHE A CA 1
ATOM 671 C C . PHE A 1 83 ? 2.414 4.009 1.427 1.00 97.06 83 PHE A C 1
ATOM 673 O O . PHE A 1 83 ? 2.710 3.876 0.244 1.00 97.06 83 PHE A O 1
ATOM 680 N N . VAL A 1 84 ? 1.733 5.065 1.878 1.00 96.25 84 VAL A N 1
ATOM 681 C CA . VAL A 1 84 ? 1.206 6.107 0.988 1.00 96.25 84 VAL A CA 1
ATOM 682 C C . VAL A 1 84 ? 2.326 6.875 0.292 1.00 96.25 84 VAL A C 1
ATOM 684 O O . VAL A 1 84 ? 2.245 7.089 -0.915 1.00 96.25 84 VAL A O 1
ATOM 687 N N . THR A 1 85 ? 3.392 7.240 1.010 1.00 96.50 85 THR A N 1
ATOM 688 C CA . THR A 1 85 ? 4.541 7.931 0.402 1.00 96.50 85 THR A CA 1
ATOM 689 C C . THR A 1 85 ? 5.220 7.043 -0.638 1.00 96.50 85 THR A C 1
ATOM 691 O O . THR A 1 85 ? 5.472 7.485 -1.756 1.00 96.50 85 THR A O 1
ATOM 694 N N . ASN A 1 86 ? 5.435 5.767 -0.311 1.00 97.12 86 ASN A N 1
ATOM 695 C CA . ASN A 1 86 ? 5.976 4.785 -1.242 1.00 97.12 86 ASN A CA 1
ATOM 696 C C . ASN A 1 86 ? 5.075 4.623 -2.473 1.00 97.12 86 ASN A C 1
ATOM 698 O O . ASN A 1 86 ? 5.579 4.495 -3.582 1.00 97.12 86 ASN A O 1
ATOM 702 N N . HIS A 1 87 ? 3.750 4.635 -2.313 1.00 95.50 87 HIS A N 1
ATOM 703 C CA . HIS A 1 87 ? 2.823 4.511 -3.438 1.00 95.50 87 HIS A CA 1
ATOM 704 C C . HIS A 1 87 ? 2.818 5.744 -4.347 1.00 95.50 87 HIS A C 1
ATOM 706 O O . HIS A 1 87 ? 2.688 5.602 -5.562 1.00 95.50 87 HIS A O 1
ATOM 712 N N . ILE A 1 88 ? 3.001 6.944 -3.786 1.00 96.00 88 ILE A N 1
ATOM 713 C CA . ILE A 1 88 ? 3.188 8.173 -4.570 1.00 96.00 88 ILE A CA 1
ATOM 714 C C . ILE A 1 88 ? 4.464 8.066 -5.410 1.00 96.00 88 ILE A C 1
ATOM 716 O O . ILE A 1 88 ? 4.420 8.305 -6.616 1.00 96.00 88 ILE A O 1
ATOM 720 N N . ILE A 1 89 ? 5.583 7.655 -4.804 1.00 96.81 89 ILE A N 1
ATOM 721 C CA . ILE A 1 89 ? 6.847 7.465 -5.530 1.00 96.81 89 ILE A CA 1
ATOM 722 C C . ILE A 1 89 ? 6.681 6.380 -6.600 1.00 96.81 89 ILE A C 1
ATOM 724 O O . ILE A 1 89 ? 7.040 6.599 -7.755 1.00 96.81 89 ILE A O 1
ATOM 728 N N . HIS A 1 90 ? 6.035 5.261 -6.267 1.00 95.75 90 HIS A N 1
ATOM 729 C CA . HIS A 1 90 ? 5.723 4.202 -7.221 1.00 95.75 90 HIS A CA 1
ATOM 730 C C . HIS A 1 90 ? 4.944 4.722 -8.441 1.00 95.75 90 HIS A C 1
ATOM 732 O O . HIS A 1 90 ? 5.275 4.369 -9.572 1.00 95.75 90 HIS A O 1
ATOM 738 N N . LEU A 1 91 ? 3.944 5.588 -8.239 1.00 94.25 91 LEU A N 1
ATOM 739 C CA . LEU A 1 91 ? 3.175 6.191 -9.333 1.00 94.25 91 LEU A CA 1
ATOM 740 C C . LEU A 1 91 ? 4.053 7.065 -10.242 1.00 94.25 91 LEU A C 1
ATOM 742 O O . LEU A 1 91 ? 3.895 7.036 -11.465 1.00 94.25 91 LEU A O 1
ATOM 746 N N . ILE A 1 92 ? 4.999 7.808 -9.663 1.00 95.62 92 ILE A N 1
ATOM 747 C CA . ILE A 1 92 ? 5.982 8.595 -10.420 1.00 95.62 92 ILE A CA 1
ATOM 748 C C . ILE A 1 92 ? 6.850 7.661 -11.277 1.00 95.62 92 ILE A C 1
ATOM 750 O O . ILE A 1 92 ? 6.968 7.867 -12.485 1.00 95.62 92 ILE A O 1
ATOM 754 N N . LEU A 1 93 ? 7.388 6.587 -10.691 1.00 96.00 93 LEU A N 1
ATOM 755 C CA . LEU A 1 93 ? 8.196 5.595 -11.414 1.00 96.00 93 LEU A CA 1
ATOM 756 C C . LEU A 1 93 ? 7.397 4.895 -12.518 1.00 96.00 93 LEU A C 1
ATOM 758 O O . LEU A 1 93 ? 7.901 4.691 -13.622 1.00 96.00 93 LEU A O 1
ATOM 762 N N . LEU A 1 94 ? 6.132 4.565 -12.251 1.00 93.25 94 LEU A N 1
ATOM 763 C CA . LEU A 1 94 ? 5.226 3.998 -13.242 1.00 93.25 94 LEU A CA 1
ATOM 764 C C . LEU A 1 94 ? 4.995 4.973 -14.401 1.00 93.25 94 LEU A C 1
ATOM 766 O O . LEU A 1 94 ? 4.990 4.548 -15.553 1.00 93.25 94 LEU A O 1
ATOM 770 N N . THR A 1 95 ? 4.851 6.267 -14.113 1.00 93.81 95 THR A N 1
ATOM 771 C CA . THR A 1 95 ? 4.684 7.311 -15.133 1.00 93.81 95 THR A CA 1
ATOM 772 C C . THR A 1 95 ? 5.912 7.398 -16.037 1.00 93.81 95 THR A C 1
ATOM 774 O O . THR A 1 95 ? 5.764 7.370 -17.258 1.00 93.81 95 THR A O 1
ATOM 777 N N . PHE A 1 96 ? 7.122 7.403 -15.467 1.00 95.06 96 PHE A N 1
ATOM 778 C CA . PHE A 1 96 ? 8.358 7.361 -16.254 1.00 95.06 96 PHE A CA 1
ATOM 779 C C . PHE A 1 96 ? 8.473 6.086 -17.092 1.00 95.06 96 PHE A C 1
ATOM 781 O O . PHE A 1 96 ? 8.822 6.157 -18.270 1.00 95.06 96 PHE A O 1
ATOM 788 N N . ASN A 1 97 ? 8.112 4.932 -16.528 1.00 94.12 97 ASN A N 1
ATOM 789 C CA . ASN A 1 97 ? 8.098 3.676 -17.268 1.00 94.12 97 ASN A CA 1
ATOM 790 C C . ASN A 1 97 ? 7.140 3.722 -18.472 1.00 94.12 97 ASN A C 1
ATOM 792 O O . ASN A 1 97 ? 7.511 3.293 -19.560 1.00 94.12 97 ASN A O 1
ATOM 796 N N . GLN A 1 98 ? 5.928 4.265 -18.313 1.00 91.56 98 GLN A N 1
ATOM 797 C CA . GLN A 1 98 ? 4.982 4.410 -19.428 1.00 91.56 98 GLN A CA 1
ATOM 798 C C . GLN A 1 98 ? 5.492 5.397 -20.485 1.00 91.56 98 GLN A C 1
ATOM 800 O O . GLN A 1 98 ? 5.414 5.098 -21.676 1.00 91.56 98 GLN A O 1
ATOM 805 N N . ALA A 1 99 ? 6.066 6.526 -20.056 1.00 92.69 99 ALA A N 1
ATOM 806 C CA . ALA A 1 99 ? 6.619 7.538 -20.952 1.00 92.69 99 ALA A CA 1
ATOM 807 C C . ALA A 1 99 ? 7.741 6.970 -21.832 1.00 92.69 99 ALA A C 1
ATOM 809 O O . ALA A 1 99 ? 7.734 7.172 -23.042 1.00 92.69 99 ALA A O 1
ATOM 810 N N . VAL A 1 100 ? 8.657 6.188 -21.253 1.00 93.19 100 VAL A N 1
ATOM 811 C CA . VAL A 1 100 ? 9.754 5.549 -22.002 1.00 93.19 100 VAL A CA 1
ATOM 812 C C . VAL A 1 100 ? 9.252 4.487 -22.992 1.00 93.19 100 VAL A C 1
ATOM 814 O O . VAL A 1 100 ? 9.897 4.247 -24.007 1.00 93.19 100 VAL A O 1
ATOM 817 N N . HIS A 1 101 ? 8.074 3.904 -22.756 1.00 88.62 101 HIS A N 1
ATOM 818 C CA . HIS A 1 101 ? 7.418 2.974 -23.681 1.00 88.62 101 HIS A CA 1
ATOM 819 C C . HIS A 1 101 ? 6.438 3.651 -24.659 1.00 88.62 101 HIS A C 1
ATOM 821 O O . HIS A 1 101 ? 5.720 2.942 -25.365 1.00 88.62 101 HIS A O 1
ATOM 827 N N . ASN A 1 102 ? 6.356 4.989 -24.688 1.00 90.00 102 ASN A N 1
ATOM 828 C CA . ASN A 1 102 ? 5.370 5.752 -25.470 1.00 90.00 102 ASN A CA 1
ATOM 829 C C . ASN A 1 102 ? 3.911 5.317 -25.219 1.00 90.00 102 ASN A C 1
ATOM 831 O O . ASN A 1 102 ? 3.069 5.326 -26.118 1.00 90.00 102 ASN A O 1
ATOM 835 N N . LYS A 1 103 ? 3.599 4.906 -23.987 1.00 86.25 103 LYS A N 1
ATOM 836 C CA . LYS A 1 103 ? 2.258 4.474 -23.577 1.00 86.25 103 LYS A CA 1
ATOM 837 C C . LYS A 1 103 ? 1.569 5.577 -22.780 1.00 86.25 103 LYS A C 1
ATOM 839 O O . LYS A 1 103 ? 2.172 6.218 -21.922 1.00 86.25 103 LYS A O 1
ATOM 844 N N . MET A 1 104 ? 0.274 5.771 -23.023 1.00 84.94 104 MET A N 1
ATOM 845 C CA . MET A 1 104 ? -0.540 6.692 -22.228 1.00 84.94 104 MET A CA 1
ATOM 846 C C . MET A 1 104 ? -0.853 6.097 -20.852 1.00 84.94 104 MET A C 1
ATOM 848 O O . MET A 1 104 ? -1.313 4.959 -20.745 1.00 84.94 104 MET A O 1
ATOM 852 N N . LEU A 1 105 ? -0.662 6.895 -19.797 1.00 76.75 105 LEU A N 1
ATOM 853 C CA . LEU A 1 105 ? -1.024 6.514 -18.428 1.00 76.75 105 LEU A CA 1
ATOM 854 C C . LEU A 1 105 ? -2.551 6.383 -18.266 1.00 76.75 105 LEU A C 1
ATOM 856 O O . LEU A 1 105 ? -3.034 5.483 -17.580 1.00 76.75 105 LEU A O 1
ATOM 860 N N . LEU A 1 106 ? -3.312 7.255 -18.933 1.00 79.69 106 LEU A N 1
ATOM 861 C CA . LEU A 1 106 ? -4.772 7.289 -18.898 1.00 79.69 106 LEU A CA 1
ATOM 862 C C . LEU A 1 106 ? -5.348 6.502 -20.081 1.00 79.69 106 LEU A C 1
ATOM 864 O O . LEU A 1 106 ? -5.588 7.042 -21.156 1.00 79.69 106 LEU A O 1
ATOM 868 N N . LYS A 1 107 ? -5.571 5.203 -19.875 1.00 83.12 107 LYS A N 1
ATOM 869 C CA . LYS A 1 107 ? -6.356 4.339 -20.770 1.00 83.12 107 LYS A CA 1
ATOM 870 C C . LYS A 1 107 ? -7.570 3.830 -19.997 1.00 83.12 107 LYS A C 1
ATOM 872 O O . LYS A 1 107 ? -7.462 3.629 -18.792 1.00 83.12 107 LYS A O 1
ATOM 877 N N . GLN A 1 108 ? -8.703 3.575 -20.657 1.00 76.81 108 GLN A N 1
ATOM 878 C CA . GLN A 1 108 ? -9.932 3.105 -19.987 1.00 76.81 108 GLN A CA 1
ATOM 879 C C . GLN A 1 108 ? -9.696 1.890 -19.066 1.00 76.81 108 GLN A C 1
ATOM 881 O O . GLN A 1 108 ? -10.227 1.840 -17.961 1.00 76.81 108 GLN A O 1
ATOM 886 N N . GLY A 1 109 ? -8.810 0.964 -19.457 1.00 79.19 109 GLY A N 1
ATOM 887 C CA . GLY A 1 109 ? -8.428 -0.189 -18.628 1.00 79.19 109 GLY A CA 1
ATOM 888 C C . GLY A 1 109 ? -7.696 0.149 -17.318 1.00 79.19 109 GLY A C 1
ATOM 889 O O . GLY A 1 109 ? -7.616 -0.700 -16.437 1.00 79.19 109 GLY A O 1
ATOM 890 N N . ASN A 1 110 ? -7.197 1.378 -17.154 1.00 82.81 110 ASN A N 1
ATOM 891 C CA . ASN A 1 110 ? -6.470 1.828 -15.964 1.00 82.81 110 ASN A CA 1
ATOM 892 C C . ASN A 1 110 ? -7.373 2.549 -14.946 1.00 82.81 110 ASN A C 1
ATOM 894 O O . ASN A 1 110 ? -6.920 2.819 -13.832 1.00 82.81 110 ASN A O 1
ATOM 898 N N . ILE A 1 111 ? -8.641 2.836 -15.285 1.00 86.44 111 ILE A N 1
ATOM 899 C CA . ILE A 1 111 ? -9.587 3.556 -14.410 1.00 86.44 111 ILE A CA 1
ATOM 900 C C . ILE A 1 111 ? -9.734 2.879 -13.035 1.00 86.44 111 ILE A C 1
ATOM 902 O O . ILE A 1 111 ? -9.597 3.578 -12.028 1.00 86.44 111 ILE A O 1
ATOM 906 N N . PRO A 1 112 ? -9.928 1.546 -12.929 1.00 85.62 112 PRO A N 1
ATOM 907 C CA . PRO A 1 112 ? -10.004 0.889 -11.623 1.00 85.62 112 PRO A CA 1
ATOM 908 C C . PRO A 1 112 ? -8.743 1.102 -10.773 1.00 85.62 112 PRO A C 1
ATOM 910 O O . PRO A 1 112 ? -8.835 1.341 -9.570 1.00 85.62 112 PRO A O 1
ATOM 913 N N . GLY A 1 113 ? -7.566 1.101 -11.409 1.00 85.88 113 GLY A N 1
ATOM 914 C CA . GLY A 1 113 ? -6.295 1.391 -10.746 1.00 85.88 113 GLY A CA 1
ATOM 915 C C . GLY A 1 113 ? -6.215 2.817 -10.218 1.00 85.88 113 GLY A C 1
ATOM 916 O O . GLY A 1 113 ? -5.783 3.021 -9.088 1.00 85.88 113 GLY A O 1
ATOM 917 N N . MET A 1 114 ? -6.695 3.801 -10.981 1.00 88.56 114 MET A N 1
ATOM 918 C CA . MET A 1 114 ? -6.752 5.193 -10.524 1.00 88.56 114 MET A CA 1
ATOM 919 C C . MET A 1 114 ? -7.664 5.367 -9.306 1.00 88.56 114 MET A C 1
ATOM 921 O O . MET A 1 114 ? -7.311 6.093 -8.378 1.00 88.56 114 MET A O 1
ATOM 925 N N . ILE A 1 115 ? -8.809 4.678 -9.281 1.00 89.94 115 ILE A N 1
ATOM 926 C CA . ILE A 1 115 ? -9.729 4.697 -8.135 1.00 89.94 115 ILE A CA 1
ATOM 927 C C . ILE A 1 115 ? -9.047 4.098 -6.900 1.00 89.94 115 ILE A C 1
ATOM 929 O O . ILE A 1 115 ? -9.064 4.713 -5.832 1.00 89.94 115 ILE A O 1
ATOM 933 N N . ALA A 1 116 ? -8.397 2.938 -7.044 1.00 90.44 116 ALA A N 1
ATOM 934 C CA . ALA A 1 116 ? -7.646 2.309 -5.958 1.00 90.44 116 ALA A CA 1
ATOM 935 C C . ALA A 1 116 ? -6.531 3.228 -5.428 1.00 90.44 116 ALA A C 1
ATOM 937 O O . ALA A 1 116 ? -6.386 3.386 -4.216 1.00 90.44 116 ALA A O 1
ATOM 938 N N . TYR A 1 117 ? -5.805 3.906 -6.321 1.00 90.00 117 TYR A N 1
ATOM 939 C CA . TYR A 1 117 ? -4.824 4.928 -5.953 1.00 90.00 117 TYR A CA 1
ATOM 940 C C . TYR A 1 117 ? -5.449 6.075 -5.159 1.00 90.00 117 TYR A C 1
ATOM 942 O O . TYR A 1 117 ? -4.922 6.448 -4.112 1.00 90.00 117 TYR A O 1
ATOM 950 N N . GLY A 1 118 ? -6.590 6.605 -5.609 1.00 92.75 118 GLY A N 1
ATOM 951 C CA . GLY A 1 118 ? -7.326 7.641 -4.886 1.00 92.75 118 GLY A CA 1
ATOM 952 C C . GLY A 1 118 ? -7.674 7.207 -3.461 1.00 92.75 118 GLY A C 1
ATOM 953 O O . GLY A 1 118 ? -7.421 7.947 -2.513 1.00 92.75 118 GLY A O 1
ATOM 954 N N . ILE A 1 119 ? -8.161 5.976 -3.286 1.00 94.12 119 ILE A N 1
ATOM 955 C CA . ILE A 1 119 ? -8.454 5.414 -1.960 1.00 94.12 119 ILE A CA 1
ATOM 956 C C . ILE A 1 119 ? -7.188 5.364 -1.098 1.00 94.12 119 ILE A C 1
ATOM 958 O O . ILE A 1 119 ? -7.218 5.829 0.042 1.00 94.12 119 ILE A O 1
ATOM 962 N N . VAL A 1 120 ? -6.071 4.861 -1.638 1.00 94.31 120 VAL A N 1
ATOM 963 C CA . VAL A 1 120 ? -4.784 4.792 -0.923 1.00 94.31 120 VAL A CA 1
ATOM 964 C C . VAL A 1 120 ? -4.339 6.174 -0.441 1.00 94.31 120 VAL A C 1
ATOM 966 O O . VAL A 1 120 ? -3.993 6.327 0.730 1.00 94.31 120 VAL A O 1
ATOM 969 N N . LEU A 1 121 ? -4.406 7.196 -1.299 1.00 93.44 121 LEU A N 1
ATOM 970 C CA . LEU A 1 121 ? -4.004 8.565 -0.956 1.00 93.44 121 LEU A CA 1
ATOM 971 C C . LEU A 1 121 ? -4.889 9.199 0.127 1.00 93.44 121 LEU A C 1
ATOM 973 O O . LEU A 1 121 ? -4.421 10.049 0.886 1.00 93.44 121 LEU A O 1
ATOM 977 N N . LEU A 1 122 ? -6.151 8.777 0.233 1.00 92.81 122 LEU A N 1
ATOM 978 C CA . LEU A 1 122 ? -7.097 9.283 1.229 1.00 92.81 122 LEU A CA 1
ATOM 979 C C . LEU A 1 122 ? -7.008 8.553 2.581 1.00 92.81 122 LEU A C 1
ATOM 981 O O . LEU A 1 122 ? -7.471 9.099 3.587 1.00 92.81 122 LEU A O 1
ATOM 985 N N . LEU A 1 123 ? -6.378 7.371 2.659 1.00 91.69 123 LEU A N 1
ATOM 986 C CA . LEU A 1 123 ? -6.241 6.601 3.910 1.00 91.69 123 LEU A CA 1
ATOM 987 C C . LEU A 1 123 ? -5.681 7.422 5.092 1.00 91.69 123 LEU A C 1
ATOM 989 O O . LEU A 1 123 ? -6.246 7.334 6.188 1.00 91.69 123 LEU A O 1
ATOM 993 N N . PRO A 1 124 ? -4.636 8.262 4.937 1.00 90.06 124 PRO A N 1
ATOM 994 C CA . PRO A 1 124 ? -4.092 9.036 6.052 1.00 90.06 124 PRO A CA 1
ATOM 995 C C . PRO A 1 124 ? -5.074 10.065 6.622 1.00 90.06 124 PRO A C 1
ATOM 997 O O . PRO A 1 124 ? -4.959 10.436 7.793 1.00 90.06 124 PRO A O 1
ATOM 1000 N N . LEU A 1 125 ? -6.055 10.521 5.832 1.00 88.81 125 LEU A N 1
ATOM 1001 C CA . LEU A 1 125 ? -7.079 11.465 6.290 1.00 88.81 125 LEU A CA 1
ATOM 1002 C C . LEU A 1 125 ? -8.028 10.817 7.305 1.00 88.81 125 LEU A C 1
ATOM 1004 O O . LEU A 1 125 ? -8.531 11.492 8.206 1.00 88.81 125 LEU A O 1
ATOM 1008 N N . LEU A 1 126 ? -8.211 9.496 7.232 1.00 86.56 126 LEU A N 1
ATOM 1009 C CA . LEU A 1 126 ? -9.014 8.741 8.197 1.00 86.56 126 LEU A CA 1
ATOM 1010 C C . LEU A 1 126 ? -8.366 8.691 9.591 1.00 86.56 126 LEU A C 1
ATOM 1012 O O . LEU A 1 126 ? -9.067 8.497 10.585 1.00 86.56 126 LEU A O 1
ATOM 1016 N N . LEU A 1 127 ? -7.054 8.941 9.678 1.00 83.31 127 LEU A N 1
ATOM 1017 C CA . LEU A 1 127 ? -6.291 9.041 10.928 1.00 83.31 127 LEU A CA 1
ATOM 1018 C C . LEU A 1 127 ? -6.312 10.454 11.542 1.00 83.31 127 LEU A C 1
ATOM 1020 O O . LEU A 1 127 ? -5.610 10.719 12.523 1.00 83.31 127 LEU A O 1
ATOM 1024 N N . ASN A 1 128 ? -7.076 11.397 10.975 1.00 71.81 128 ASN A N 1
ATOM 1025 C CA . ASN A 1 128 ? -7.079 12.774 11.461 1.00 71.81 128 ASN A CA 1
ATOM 1026 C C . ASN A 1 128 ? -7.619 12.879 12.906 1.00 71.81 128 ASN A C 1
ATOM 1028 O O . ASN A 1 128 ? -8.484 12.094 13.304 1.00 71.81 128 ASN A O 1
ATOM 1032 N N . ARG A 1 129 ? -7.069 13.855 13.652 1.00 62.88 129 ARG A N 1
ATOM 1033 C CA . ARG A 1 129 ? -7.083 14.068 15.119 1.00 62.88 129 ARG A CA 1
ATOM 1034 C C . ARG A 1 129 ? -8.221 13.373 15.893 1.00 62.88 129 ARG A C 1
ATOM 1036 O O . ARG A 1 129 ? -9.394 13.506 15.555 1.00 62.88 129 ARG A O 1
ATOM 1043 N N . GLY A 1 130 ? -7.849 12.721 16.998 1.00 65.75 130 GLY A N 1
ATOM 1044 C CA . GLY A 1 130 ? -8.769 12.058 17.930 1.00 65.75 130 GLY A CA 1
ATOM 1045 C C . GLY A 1 130 ? -8.705 10.529 17.882 1.00 65.75 130 GLY A C 1
ATOM 1046 O O . GLY A 1 130 ? -7.893 9.947 17.163 1.00 65.75 130 GLY A O 1
ATOM 1047 N N . LEU A 1 131 ? -9.553 9.887 18.687 1.00 72.06 131 LEU A N 1
ATOM 1048 C CA . LEU A 1 131 ? -9.784 8.443 18.634 1.00 72.06 131 LEU A CA 1
ATOM 1049 C C . LEU A 1 131 ? -10.496 8.082 17.323 1.00 72.06 131 LEU A C 1
ATOM 1051 O O . LEU A 1 131 ? -11.309 8.854 16.803 1.00 72.06 131 LEU A O 1
ATOM 1055 N N . LEU A 1 132 ? -10.223 6.892 16.788 1.00 77.81 132 LEU A N 1
ATOM 1056 C CA . LEU A 1 132 ? -10.956 6.389 15.633 1.00 77.81 132 LEU A CA 1
ATOM 1057 C C . LEU A 1 132 ? -12.379 6.047 16.081 1.00 77.81 132 LEU A C 1
ATOM 1059 O O . LEU A 1 132 ? -12.617 5.017 16.720 1.00 77.81 132 LEU A O 1
ATOM 1063 N N . THR A 1 133 ? -13.330 6.916 15.738 1.00 85.81 133 THR A N 1
ATOM 1064 C CA . THR A 1 133 ? -14.759 6.650 15.932 1.00 85.81 133 THR A CA 1
ATOM 1065 C C . THR A 1 133 ? -15.147 5.343 15.237 1.00 85.81 133 THR A C 1
ATOM 1067 O O . THR A 1 133 ? -14.497 4.918 14.278 1.00 85.81 133 THR A O 1
ATOM 1070 N N . LYS A 1 134 ? -16.233 4.693 15.675 1.00 86.50 134 LYS A N 1
ATOM 1071 C CA . LYS A 1 134 ? -16.713 3.436 15.065 1.00 86.50 134 LYS A CA 1
ATOM 1072 C C . LYS A 1 134 ? -16.866 3.548 13.538 1.00 86.50 134 LYS A C 1
ATOM 1074 O O . LYS A 1 134 ? -16.479 2.628 12.816 1.00 86.50 134 LYS A O 1
ATOM 1079 N N . ARG A 1 135 ? -17.350 4.701 13.053 1.00 88.44 135 ARG A N 1
ATOM 1080 C CA . ARG A 1 135 ? -17.461 5.022 11.620 1.00 88.44 135 ARG A CA 1
ATOM 1081 C C . ARG A 1 135 ? -16.090 5.081 10.939 1.00 88.44 135 ARG A C 1
ATOM 1083 O O . ARG A 1 135 ? -15.890 4.374 9.961 1.00 88.44 135 ARG A O 1
ATOM 1090 N N . LYS A 1 136 ? -15.126 5.837 11.487 1.00 90.00 136 LYS A N 1
ATOM 1091 C CA . LYS A 1 136 ? -13.757 5.922 10.938 1.00 90.00 136 LYS A CA 1
ATOM 1092 C C . LYS A 1 136 ? -13.056 4.561 10.909 1.00 90.00 136 LYS A C 1
ATOM 1094 O O . LYS A 1 136 ? -12.410 4.245 9.918 1.00 90.00 136 LYS A O 1
ATOM 1099 N N . ARG A 1 137 ? -13.213 3.735 11.954 1.00 90.19 137 ARG A N 1
ATOM 1100 C CA . ARG A 1 137 ? -12.662 2.364 11.980 1.00 90.19 137 ARG A CA 1
ATOM 1101 C C . ARG A 1 137 ? -13.256 1.498 10.877 1.00 90.19 137 ARG A C 1
ATOM 1103 O O . ARG A 1 137 ? -12.515 0.841 10.163 1.00 90.19 137 ARG A O 1
ATOM 1110 N N . THR A 1 138 ? -14.578 1.525 10.729 1.00 91.94 138 THR A N 1
ATOM 1111 C CA . THR A 1 138 ? -15.273 0.751 9.690 1.00 91.94 138 THR A CA 1
ATOM 1112 C C . THR A 1 138 ? -14.842 1.195 8.297 1.00 91.94 138 THR A C 1
ATOM 1114 O O . THR A 1 138 ? -14.511 0.354 7.471 1.00 91.94 138 THR A O 1
ATOM 1117 N N . LEU A 1 139 ? -14.756 2.507 8.064 1.00 93.31 139 LEU A N 1
ATOM 1118 C CA . LEU A 1 139 ? -14.288 3.059 6.796 1.00 93.31 139 LEU A CA 1
ATOM 1119 C C . LEU A 1 139 ? -12.825 2.688 6.511 1.00 93.31 139 LEU A C 1
ATOM 1121 O O . LEU A 1 139 ? -12.505 2.349 5.378 1.00 93.31 139 LEU A O 1
ATOM 1125 N N . MET A 1 140 ? -11.956 2.695 7.528 1.00 93.62 140 MET A N 1
ATOM 1126 C CA . MET A 1 140 ? -10.565 2.248 7.403 1.00 93.62 140 MET A CA 1
ATOM 1127 C C . MET A 1 140 ? -10.488 0.774 6.993 1.00 93.62 140 MET A C 1
ATOM 1129 O O . MET A 1 140 ? -9.821 0.460 6.014 1.00 93.62 140 MET A O 1
ATOM 1133 N N . VAL A 1 141 ? -11.199 -0.123 7.691 1.00 94.25 141 VAL A N 1
ATOM 1134 C CA . VAL A 1 141 ? -11.228 -1.553 7.333 1.00 94.25 141 VAL A CA 1
ATOM 1135 C C . VAL A 1 141 ? -11.766 -1.736 5.920 1.00 94.25 141 VAL A C 1
ATOM 1137 O O . VAL A 1 141 ? -11.107 -2.373 5.110 1.00 94.25 141 VAL A O 1
ATOM 1140 N N . ALA A 1 142 ? -12.914 -1.138 5.596 1.00 95.00 142 ALA A N 1
ATOM 1141 C CA . ALA A 1 142 ? -13.516 -1.253 4.271 1.00 95.00 142 ALA A CA 1
ATOM 1142 C C . ALA A 1 142 ? -12.569 -0.766 3.161 1.00 95.00 142 ALA A C 1
ATOM 1144 O O . ALA A 1 142 ? -12.407 -1.450 2.155 1.00 95.00 142 ALA A O 1
ATOM 1145 N N . SER A 1 143 ? -11.894 0.369 3.369 1.00 95.25 143 SER A N 1
ATOM 1146 C CA . SER A 1 143 ? -10.934 0.922 2.405 1.00 95.25 143 SER A CA 1
ATOM 1147 C C . SER A 1 143 ? -9.733 -0.002 2.213 1.00 95.25 143 SER A C 1
ATOM 1149 O O . SER A 1 143 ? -9.350 -0.281 1.081 1.00 95.25 143 SER A O 1
ATOM 1151 N N . LEU A 1 144 ? -9.158 -0.519 3.304 1.00 95.62 144 LEU A N 1
ATOM 1152 C CA . LEU A 1 144 ? -8.034 -1.455 3.239 1.00 95.62 144 LEU A CA 1
ATOM 1153 C C . LEU A 1 144 ? -8.435 -2.763 2.545 1.00 95.62 144 LEU A C 1
ATOM 1155 O O . LEU A 1 144 ? -7.708 -3.220 1.673 1.00 95.62 144 LEU A O 1
ATOM 1159 N N . LEU A 1 145 ? -9.605 -3.326 2.862 1.00 95.19 145 LEU A N 1
ATOM 1160 C CA . LEU A 1 145 ? -10.107 -4.541 2.214 1.00 95.19 145 LEU A CA 1
ATOM 1161 C C . LEU A 1 145 ? -10.381 -4.337 0.721 1.00 95.19 145 LEU A C 1
ATOM 1163 O O . LEU A 1 145 ? -10.080 -5.222 -0.075 1.00 95.19 145 LEU A O 1
ATOM 1167 N N . LEU A 1 146 ? -10.903 -3.173 0.330 1.00 94.88 146 LEU A N 1
ATOM 1168 C CA . LEU A 1 146 ? -11.119 -2.829 -1.074 1.00 94.88 146 LEU A CA 1
ATOM 1169 C C . LEU A 1 146 ? -9.790 -2.726 -1.840 1.00 94.88 146 LEU A C 1
ATOM 1171 O O . LEU A 1 146 ? -9.665 -3.283 -2.928 1.00 94.88 146 LEU A O 1
ATOM 1175 N N . VAL A 1 147 ? -8.774 -2.085 -1.251 1.00 95.06 147 VAL A N 1
ATOM 1176 C CA . VAL A 1 147 ? -7.414 -2.037 -1.821 1.00 95.06 147 VAL A CA 1
ATOM 1177 C C . VAL A 1 147 ? -6.806 -3.444 -1.911 1.00 95.06 147 VAL A C 1
ATOM 1179 O O . VAL A 1 147 ? -6.212 -3.790 -2.931 1.00 95.06 147 VAL A O 1
ATOM 1182 N N . SER A 1 148 ? -6.992 -4.291 -0.892 1.00 96.19 148 SER A N 1
ATOM 1183 C CA . SER A 1 148 ? -6.556 -5.693 -0.929 1.00 96.19 148 SER A CA 1
ATOM 1184 C C . SER A 1 148 ? -7.232 -6.477 -2.049 1.00 96.19 148 SER A C 1
ATOM 1186 O O . SER A 1 148 ? -6.545 -7.180 -2.787 1.00 96.19 148 SER A O 1
ATOM 1188 N N . ALA A 1 149 ? -8.552 -6.344 -2.202 1.00 95.00 149 ALA A N 1
ATOM 1189 C CA . ALA A 1 149 ? -9.309 -7.001 -3.262 1.00 95.00 149 ALA A CA 1
ATOM 1190 C C . ALA A 1 149 ? -8.812 -6.571 -4.648 1.00 95.00 149 ALA A C 1
ATOM 1192 O O . ALA A 1 149 ? -8.610 -7.420 -5.515 1.00 95.00 149 ALA A O 1
ATOM 1193 N N . PHE A 1 150 ? -8.525 -5.278 -4.829 1.00 93.69 150 PHE A N 1
ATOM 1194 C CA . PHE A 1 150 ? -7.941 -4.764 -6.064 1.00 93.69 150 PHE A CA 1
ATOM 1195 C C . PHE A 1 150 ? -6.559 -5.373 -6.351 1.00 93.69 150 PHE A C 1
ATOM 1197 O O . PHE A 1 150 ? -6.319 -5.857 -7.456 1.00 93.69 150 PHE A O 1
ATOM 1204 N N . PHE A 1 151 ? -5.655 -5.429 -5.365 1.00 93.00 151 PHE A N 1
ATOM 1205 C CA . PHE A 1 151 ? -4.353 -6.078 -5.556 1.00 93.00 151 PHE A CA 1
ATOM 1206 C C . PHE A 1 151 ? -4.479 -7.566 -5.884 1.00 93.00 151 PHE A C 1
ATOM 1208 O O . PHE A 1 151 ? -3.811 -8.040 -6.803 1.00 93.00 151 PHE A O 1
ATOM 1215 N N . ILE A 1 152 ? -5.344 -8.295 -5.172 1.00 94.81 152 ILE A N 1
ATOM 1216 C CA . ILE A 1 152 ? -5.617 -9.711 -5.449 1.00 94.81 152 ILE A CA 1
ATOM 1217 C C . ILE A 1 152 ? -6.096 -9.871 -6.892 1.00 94.81 152 ILE A C 1
ATOM 1219 O O . ILE A 1 152 ? -5.532 -10.681 -7.623 1.00 94.81 152 ILE A O 1
ATOM 1223 N N . GLN A 1 153 ? -7.065 -9.063 -7.330 1.00 92.88 153 GLN A N 1
ATOM 1224 C CA . GLN A 1 153 ? -7.566 -9.087 -8.703 1.00 92.88 153 GLN A CA 1
ATOM 1225 C C . GLN A 1 153 ? -6.440 -8.858 -9.718 1.00 92.88 153 GLN A C 1
ATOM 1227 O O . GLN A 1 153 ? -6.303 -9.636 -10.659 1.00 92.88 153 GLN A O 1
ATOM 1232 N N . VAL A 1 154 ? -5.600 -7.836 -9.522 1.00 89.94 154 VAL A N 1
ATOM 1233 C CA . VAL A 1 154 ? -4.474 -7.539 -10.423 1.00 89.94 154 VAL A CA 1
ATOM 1234 C C . VAL A 1 154 ? -3.496 -8.713 -10.511 1.00 89.94 154 VAL A C 1
ATOM 1236 O O . VAL A 1 154 ? -3.034 -9.040 -11.605 1.00 89.94 154 VAL A O 1
ATOM 1239 N N . TYR A 1 155 ? -3.177 -9.368 -9.394 1.00 91.44 155 TYR A N 1
ATOM 1240 C CA . TYR A 1 155 ? -2.271 -10.518 -9.398 1.00 91.44 155 TYR A CA 1
ATOM 1241 C C . TYR A 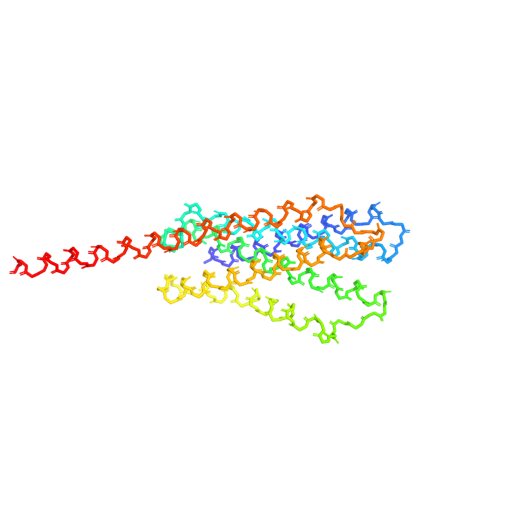1 155 ? -2.905 -11.773 -10.005 1.00 91.44 155 TYR A C 1
ATOM 1243 O O . TYR A 1 155 ? -2.242 -12.467 -10.770 1.00 91.44 155 TYR A O 1
ATOM 1251 N N . VAL A 1 156 ? -4.187 -12.035 -9.740 1.00 91.69 156 VAL A N 1
ATOM 1252 C CA . VAL A 1 156 ? -4.933 -13.150 -10.345 1.00 91.69 156 VAL A CA 1
ATOM 1253 C C . VAL A 1 156 ? -5.042 -12.977 -11.860 1.00 91.69 156 VAL A C 1
ATOM 1255 O O . VAL A 1 156 ? -4.761 -13.914 -12.599 1.00 91.69 156 VAL A O 1
ATOM 1258 N N . LEU A 1 157 ? -5.352 -11.772 -12.346 1.00 89.00 157 LEU A N 1
ATOM 1259 C CA . LEU A 1 157 ? -5.386 -11.491 -13.785 1.00 89.00 157 LEU A CA 1
ATOM 1260 C C . LEU A 1 157 ? -4.026 -11.728 -14.455 1.00 89.00 157 LEU A C 1
ATOM 1262 O O . LEU A 1 157 ? -3.977 -12.194 -15.589 1.00 89.00 157 LEU A O 1
ATOM 1266 N N . ARG A 1 158 ? -2.915 -11.461 -13.754 1.00 85.56 158 ARG A N 1
ATOM 1267 C CA . ARG A 1 158 ? -1.571 -11.794 -14.253 1.00 85.56 158 ARG A CA 1
ATOM 1268 C C . ARG A 1 158 ? -1.289 -13.293 -14.263 1.00 85.56 158 ARG A C 1
ATOM 1270 O O . ARG A 1 158 ? -0.583 -13.742 -15.153 1.00 85.56 158 ARG A O 1
ATOM 1277 N N . LEU A 1 159 ? -1.817 -14.046 -13.300 1.00 87.25 159 LEU A N 1
ATOM 1278 C CA . LEU A 1 159 ? -1.670 -15.504 -13.243 1.00 87.25 159 LEU A CA 1
ATOM 1279 C C . LEU A 1 159 ? -2.464 -16.217 -14.344 1.00 87.25 159 LEU A C 1
ATOM 1281 O O . LEU A 1 159 ? -1.997 -17.220 -14.869 1.00 87.25 159 LEU A O 1
ATOM 1285 N N . ILE A 1 160 ? -3.652 -15.707 -14.676 1.00 86.94 160 ILE A N 1
ATOM 1286 C CA . ILE A 1 160 ? -4.549 -16.302 -15.682 1.00 86.94 160 ILE A CA 1
ATOM 1287 C C . ILE A 1 160 ? -4.191 -15.837 -17.107 1.00 86.94 160 ILE A C 1
ATOM 1289 O O . ILE A 1 160 ? -4.556 -16.489 -18.083 1.00 86.94 160 ILE A O 1
ATOM 1293 N N . GLY A 1 161 ? -3.470 -14.720 -17.249 1.00 77.19 161 GLY A N 1
ATOM 1294 C CA . GLY A 1 161 ? -3.031 -14.204 -18.544 1.00 77.19 161 GLY A CA 1
ATOM 1295 C C . GLY A 1 161 ? -2.175 -15.218 -19.310 1.00 77.19 161 GLY A C 1
ATOM 1296 O O . GLY A 1 161 ? -1.126 -15.639 -18.834 1.00 77.19 161 GLY A O 1
ATOM 1297 N N . SER A 1 162 ? -2.608 -15.567 -20.523 1.00 51.91 162 SER A N 1
ATOM 1298 C CA . SER A 1 162 ? -2.050 -16.636 -21.370 1.00 51.91 162 SER A CA 1
ATOM 1299 C C . SER A 1 162 ? -0.620 -16.399 -21.871 1.00 51.91 162 SER A C 1
ATOM 1301 O O . SER A 1 162 ? 0.022 -17.325 -22.358 1.00 51.91 162 SER A O 1
ATOM 1303 N N . SER A 1 163 ? -0.088 -15.189 -21.717 1.00 57.19 163 SER A N 1
ATOM 1304 C CA . SER A 1 163 ? 1.312 -14.876 -21.992 1.00 57.19 163 SER A CA 1
ATOM 1305 C C . SER A 1 163 ? 1.792 -13.811 -21.015 1.00 57.19 163 SER A C 1
ATOM 1307 O O . SER A 1 163 ? 1.554 -12.611 -21.195 1.00 57.19 163 SER A O 1
ATOM 1309 N N . LEU A 1 164 ? 2.468 -14.249 -19.959 1.00 61.19 164 LEU A N 1
ATOM 1310 C CA . LEU A 1 164 ? 3.269 -13.347 -19.154 1.00 61.19 164 LEU A CA 1
ATOM 1311 C C . LEU A 1 164 ? 4.373 -12.761 -20.058 1.00 61.19 164 LEU A C 1
ATOM 1313 O O . LEU A 1 164 ? 5.053 -13.531 -20.737 1.00 61.19 164 LEU A O 1
ATOM 1317 N N . PRO A 1 165 ? 4.562 -11.427 -20.107 1.00 62.88 165 PRO A N 1
ATOM 1318 C CA . PRO A 1 165 ? 5.672 -10.840 -20.851 1.00 62.88 165 PRO A CA 1
ATOM 1319 C C . PRO A 1 165 ? 6.996 -11.513 -20.452 1.00 62.88 165 PRO A C 1
ATOM 1321 O O . PRO A 1 165 ? 7.118 -11.893 -19.281 1.00 62.88 165 PRO A O 1
ATOM 1324 N N . PRO A 1 166 ? 7.984 -11.624 -21.363 1.00 57.94 166 PRO A N 1
ATOM 1325 C CA . PRO A 1 166 ? 9.273 -12.274 -21.087 1.00 57.94 166 PRO A CA 1
ATOM 1326 C C . PRO A 1 166 ? 9.923 -11.766 -19.800 1.00 57.94 166 PRO A C 1
ATOM 1328 O O . PRO A 1 166 ? 10.516 -12.521 -19.038 1.00 57.94 166 PRO A O 1
ATOM 1331 N N . ASP A 1 167 ? 9.704 -10.488 -19.505 1.00 65.31 167 ASP A N 1
ATOM 1332 C CA . ASP A 1 167 ? 10.281 -9.841 -18.344 1.00 65.31 167 ASP A CA 1
ATOM 1333 C C . ASP A 1 167 ? 9.419 -9.939 -17.089 1.00 65.31 167 ASP A C 1
ATOM 1335 O O . ASP A 1 167 ? 9.743 -9.293 -16.106 1.00 65.31 167 ASP A O 1
ATOM 1339 N N . SER A 1 168 ? 8.278 -10.617 -17.077 1.00 70.00 168 SER A N 1
ATOM 1340 C CA . SER A 1 168 ? 7.391 -10.681 -15.906 1.00 70.00 168 SER A CA 1
ATOM 1341 C C . SER A 1 168 ? 8.072 -11.280 -14.660 1.00 70.00 168 SER A C 1
ATOM 1343 O O . SER A 1 168 ? 9.122 -11.915 -14.728 1.00 70.00 168 SER A O 1
ATOM 1345 N N . SER A 1 169 ? 7.495 -11.059 -13.470 1.00 79.19 169 SER A N 1
ATOM 1346 C CA . SER A 1 169 ? 7.953 -11.818 -12.298 1.00 79.19 169 SER A CA 1
ATOM 1347 C C . SER A 1 169 ? 7.638 -13.297 -12.509 1.00 79.19 169 SER A C 1
ATOM 1349 O O . SER A 1 169 ? 6.591 -13.621 -13.066 1.00 79.19 169 SER A O 1
ATOM 1351 N N . ALA A 1 170 ? 8.469 -14.178 -11.957 1.00 84.44 170 ALA A N 1
ATOM 1352 C CA . ALA A 1 170 ? 8.144 -15.595 -11.896 1.00 84.44 170 ALA A CA 1
ATOM 1353 C C . ALA A 1 170 ? 6.758 -15.823 -11.258 1.00 84.44 170 ALA A C 1
ATOM 1355 O O . ALA A 1 170 ? 6.405 -15.175 -10.267 1.00 84.44 170 ALA A O 1
ATOM 1356 N N . THR A 1 171 ? 5.988 -16.762 -11.813 1.00 86.75 171 THR A N 1
ATOM 1357 C CA . THR A 1 171 ? 4.595 -17.065 -11.433 1.00 86.75 171 THR A CA 1
ATOM 1358 C C . THR A 1 171 ? 4.415 -17.270 -9.928 1.00 86.75 171 THR A C 1
ATOM 1360 O O . THR A 1 171 ? 3.446 -16.784 -9.339 1.00 86.75 171 THR A O 1
ATOM 1363 N N . TRP A 1 172 ? 5.385 -17.917 -9.275 1.00 88.88 172 TRP A N 1
ATOM 1364 C CA . TRP A 1 172 ? 5.358 -18.181 -7.834 1.00 88.88 172 TRP A CA 1
ATOM 1365 C C . TRP A 1 172 ? 5.311 -16.902 -6.981 1.00 88.88 172 TRP A C 1
ATOM 1367 O O . TRP A 1 172 ? 4.715 -16.916 -5.906 1.00 88.88 172 TRP A O 1
ATOM 1377 N N . VAL A 1 173 ? 5.859 -15.777 -7.461 1.00 90.56 173 VAL A N 1
ATOM 1378 C CA . VAL A 1 173 ? 5.801 -14.485 -6.753 1.00 90.56 173 VAL A CA 1
ATOM 1379 C C . VAL A 1 173 ? 4.358 -13.991 -6.666 1.00 90.56 173 VAL A C 1
ATOM 1381 O O . VAL A 1 173 ? 3.916 -13.534 -5.614 1.00 90.56 173 VAL A O 1
ATOM 1384 N N . TYR A 1 174 ? 3.600 -14.106 -7.758 1.00 91.38 174 TYR A N 1
ATOM 1385 C CA . TYR A 1 174 ? 2.197 -13.693 -7.785 1.00 91.38 174 TYR A CA 1
ATOM 1386 C C . TYR A 1 174 ? 1.321 -14.618 -6.932 1.00 91.38 174 TYR A C 1
ATOM 1388 O O . TYR A 1 174 ? 0.467 -14.123 -6.198 1.00 91.38 174 TYR A O 1
ATOM 1396 N N . LEU A 1 175 ? 1.574 -15.933 -6.955 1.00 93.69 175 LEU A N 1
ATOM 1397 C CA . LEU A 1 175 ? 0.892 -16.896 -6.078 1.00 93.69 175 LEU A CA 1
ATOM 1398 C C . LEU A 1 175 ? 1.128 -16.583 -4.597 1.00 93.69 175 LEU A C 1
ATOM 1400 O O . LEU A 1 175 ? 0.174 -16.558 -3.816 1.00 93.69 175 LEU A O 1
ATOM 1404 N N . LEU A 1 176 ? 2.375 -16.288 -4.219 1.00 95.25 176 LEU A N 1
ATOM 1405 C CA . LEU A 1 176 ? 2.718 -15.875 -2.860 1.00 95.25 176 LEU A CA 1
ATOM 1406 C C . LEU A 1 176 ? 1.947 -14.610 -2.463 1.00 95.25 176 LEU A C 1
ATOM 1408 O O . LEU A 1 176 ? 1.330 -14.572 -1.400 1.00 95.25 176 LEU A O 1
ATOM 1412 N N . PHE A 1 177 ? 1.932 -13.591 -3.325 1.00 95.44 177 PHE A N 1
ATOM 1413 C CA . PHE A 1 177 ? 1.260 -12.323 -3.035 1.00 95.44 177 PHE A CA 1
ATOM 1414 C C . PHE A 1 177 ? -0.255 -12.472 -2.874 1.00 95.44 177 PHE A C 1
ATOM 1416 O O . PHE A 1 177 ? -0.822 -11.930 -1.923 1.00 95.44 177 PHE A O 1
ATOM 1423 N N . VAL A 1 178 ? -0.904 -13.237 -3.757 1.00 96.38 178 VAL A N 1
ATOM 1424 C CA . VAL A 1 178 ? -2.339 -13.548 -3.660 1.00 96.38 178 VAL A CA 1
ATOM 1425 C C . VAL A 1 178 ? -2.642 -14.308 -2.373 1.00 96.38 178 VAL A C 1
ATOM 1427 O O . VAL A 1 178 ? -3.579 -13.945 -1.663 1.00 96.38 178 VAL A O 1
ATOM 1430 N N . SER A 1 179 ? -1.838 -15.319 -2.042 1.00 97.69 179 SER A N 1
ATOM 1431 C CA . SER A 1 179 ? -2.042 -16.154 -0.852 1.00 97.69 179 SER A CA 1
ATOM 1432 C C . SER A 1 179 ? -1.916 -15.337 0.434 1.00 97.69 179 SER A C 1
ATOM 1434 O O . SER A 1 179 ? -2.803 -15.377 1.287 1.00 97.69 179 SER A O 1
ATOM 1436 N N . VAL A 1 180 ? -0.855 -14.530 0.543 1.00 98.12 180 VAL A N 1
ATOM 1437 C CA . VAL A 1 180 ? -0.612 -13.661 1.702 1.00 98.12 180 VAL A CA 1
ATOM 1438 C C . VAL A 1 180 ? -1.736 -12.639 1.865 1.00 98.12 180 VAL A C 1
ATOM 1440 O O . VAL A 1 180 ? -2.276 -12.502 2.962 1.00 98.12 180 VAL A O 1
ATOM 1443 N N . LEU A 1 181 ? -2.141 -11.945 0.795 1.00 97.31 181 LEU A N 1
ATOM 1444 C CA . LEU A 1 181 ? -3.231 -10.969 0.892 1.00 97.31 181 LEU A CA 1
ATOM 1445 C C . LEU A 1 181 ? -4.565 -11.620 1.239 1.00 97.31 181 LEU A C 1
ATOM 1447 O O . LEU A 1 181 ? -5.289 -11.078 2.068 1.00 97.31 181 LEU A O 1
ATOM 1451 N N . SER A 1 182 ? -4.880 -12.773 0.651 1.00 97.94 182 SER A N 1
ATOM 1452 C CA . SER A 1 182 ? -6.133 -13.483 0.930 1.00 97.94 182 SER A CA 1
ATOM 1453 C C . SER A 1 182 ? -6.212 -13.894 2.400 1.00 97.94 182 SER A C 1
ATOM 1455 O O . SER A 1 182 ? -7.217 -13.633 3.062 1.00 97.94 182 SER A O 1
ATOM 1457 N N . LEU A 1 183 ? -5.121 -14.440 2.949 1.00 98.25 183 LEU A N 1
ATOM 1458 C CA . LEU A 1 183 ? -5.037 -14.791 4.366 1.00 98.25 183 LEU A CA 1
ATOM 1459 C C . LEU A 1 183 ? -5.209 -13.560 5.267 1.00 98.25 183 LEU A C 1
ATOM 1461 O O . LEU A 1 183 ? -5.976 -13.593 6.229 1.00 98.25 183 LEU A O 1
ATOM 1465 N N . LEU A 1 184 ? -4.532 -12.455 4.943 1.00 98.19 184 LEU A N 1
ATOM 1466 C CA . LEU A 1 184 ? -4.623 -11.213 5.711 1.00 98.19 184 LEU A CA 1
ATOM 1467 C C . LEU A 1 184 ? -6.016 -10.577 5.635 1.00 98.19 184 LEU A C 1
ATOM 1469 O O . LEU A 1 184 ? -6.487 -10.039 6.637 1.00 98.19 184 LEU A O 1
ATOM 1473 N N . VAL A 1 185 ? -6.696 -10.657 4.490 1.00 97.56 185 VAL A N 1
ATOM 1474 C CA . VAL A 1 185 ? -8.090 -10.216 4.326 1.00 97.56 185 VAL A CA 1
ATOM 1475 C C . VAL A 1 185 ? -9.011 -11.016 5.241 1.00 97.56 185 VAL A C 1
ATOM 1477 O O . VAL A 1 185 ? -9.752 -10.423 6.026 1.00 97.56 185 VAL A O 1
ATOM 1480 N N . VAL A 1 186 ? -8.922 -12.349 5.204 1.00 97.62 186 VAL A N 1
ATOM 1481 C CA . VAL A 1 186 ? -9.736 -13.231 6.054 1.00 97.62 186 VAL A CA 1
ATOM 1482 C C . VAL A 1 186 ? -9.456 -12.972 7.536 1.00 97.62 186 VAL A C 1
ATOM 1484 O O . VAL A 1 186 ? -10.394 -12.810 8.317 1.00 97.62 186 VAL A O 1
ATOM 1487 N N . ALA A 1 187 ? -8.185 -12.848 7.927 1.00 97.56 187 ALA A N 1
ATOM 1488 C CA . ALA A 1 187 ? -7.798 -12.570 9.309 1.00 97.56 187 ALA A CA 1
ATOM 1489 C C . ALA A 1 187 ? -8.348 -11.224 9.813 1.00 97.56 187 ALA A C 1
ATOM 1491 O O . ALA A 1 187 ? -8.851 -11.134 10.936 1.00 97.56 187 ALA A O 1
ATOM 1492 N N . ASN A 1 188 ? -8.301 -10.178 8.983 1.00 97.06 188 ASN A N 1
ATOM 1493 C CA . ASN A 1 188 ? -8.837 -8.865 9.340 1.00 97.06 188 ASN A CA 1
ATOM 1494 C C . ASN A 1 188 ? -10.368 -8.838 9.388 1.00 97.06 188 ASN A C 1
ATOM 1496 O O . ASN A 1 188 ? -10.928 -8.204 10.282 1.00 97.06 188 ASN A O 1
ATOM 1500 N N . LEU A 1 189 ? -11.050 -9.551 8.485 1.00 95.56 189 LEU A N 1
ATOM 1501 C CA . LEU A 1 189 ? -12.504 -9.731 8.540 1.00 95.56 189 LEU A CA 1
ATOM 1502 C C . LEU A 1 189 ? -12.926 -10.454 9.821 1.00 95.56 189 LEU A C 1
ATOM 1504 O O . LEU A 1 189 ? -13.799 -9.971 10.543 1.00 95.56 189 LEU A O 1
ATOM 1508 N N . TYR A 1 190 ? -12.264 -11.569 10.137 1.00 95.31 190 TYR A N 1
ATOM 1509 C CA . TYR A 1 190 ? -12.506 -12.320 11.365 1.00 95.31 190 TYR A CA 1
ATOM 1510 C C . TYR A 1 190 ? -12.312 -11.439 12.606 1.00 95.31 190 TYR A C 1
ATOM 1512 O O . TYR A 1 190 ? -13.208 -11.346 13.448 1.00 95.31 190 TYR A O 1
ATOM 1520 N N . ARG A 1 191 ? -11.182 -10.721 12.687 1.00 93.56 191 ARG A N 1
ATOM 1521 C CA . ARG A 1 191 ? -10.898 -9.790 13.788 1.00 93.56 191 ARG A CA 1
ATOM 1522 C C . ARG A 1 191 ? -11.974 -8.709 13.907 1.00 93.56 191 ARG A C 1
ATOM 1524 O O . ARG A 1 191 ? -12.461 -8.465 15.006 1.00 93.56 191 ARG A O 1
ATOM 1531 N N . TYR A 1 192 ? -12.377 -8.092 12.795 1.00 92.56 192 TYR A N 1
ATOM 1532 C CA . TYR A 1 192 ? -13.396 -7.040 12.788 1.00 92.56 192 TYR A CA 1
ATOM 1533 C C . TYR A 1 192 ? -14.753 -7.533 13.318 1.00 92.56 192 TYR A C 1
ATOM 1535 O O . TYR A 1 192 ? -15.383 -6.852 14.130 1.00 92.56 192 TYR A O 1
ATOM 1543 N N . ILE A 1 193 ? -15.187 -8.732 12.911 1.00 92.06 193 ILE A N 1
ATOM 1544 C CA . ILE A 1 193 ? -16.434 -9.350 13.388 1.00 92.06 193 ILE A CA 1
ATOM 1545 C C . ILE A 1 193 ? -16.354 -9.652 14.891 1.00 92.06 193 ILE A C 1
ATOM 1547 O O . ILE A 1 193 ? -17.306 -9.383 15.628 1.00 92.06 193 ILE A O 1
ATOM 1551 N N . MET A 1 194 ? -15.223 -10.186 15.358 1.00 90.06 194 MET A N 1
ATOM 1552 C CA . MET A 1 194 ? -15.013 -10.495 16.774 1.00 90.06 194 MET A CA 1
ATOM 1553 C C . MET A 1 194 ? -15.040 -9.239 17.651 1.00 90.06 194 MET A C 1
ATOM 1555 O O . MET A 1 194 ? -15.751 -9.212 18.659 1.00 90.06 194 MET A O 1
ATOM 1559 N N . ASP A 1 195 ? -14.354 -8.176 17.230 1.00 86.75 195 ASP A N 1
ATOM 1560 C CA . ASP A 1 195 ? -14.345 -6.891 17.935 1.00 86.75 195 ASP A CA 1
ATOM 1561 C C . ASP A 1 195 ? -15.757 -6.273 17.996 1.00 86.75 195 ASP A C 1
ATOM 1563 O O . ASP A 1 195 ? -16.158 -5.704 19.018 1.00 86.75 195 ASP A O 1
ATOM 1567 N N . ALA A 1 196 ? -16.551 -6.414 16.927 1.00 83.81 196 ALA A N 1
ATOM 1568 C CA . ALA A 1 196 ? -17.929 -5.926 16.890 1.00 83.81 196 ALA A CA 1
ATOM 1569 C C . ALA A 1 196 ? -18.840 -6.673 17.882 1.00 83.81 196 ALA A C 1
ATOM 1571 O O . ALA A 1 196 ? -19.628 -6.039 18.586 1.00 83.81 196 ALA A O 1
ATOM 1572 N N . ARG A 1 197 ? -18.704 -8.003 17.985 1.00 83.31 197 ARG A N 1
ATOM 1573 C CA . ARG A 1 197 ? -19.480 -8.835 18.924 1.00 83.31 197 ARG A CA 1
ATOM 1574 C C . ARG A 1 197 ? -19.129 -8.553 20.385 1.00 83.31 197 ARG A C 1
ATOM 1576 O O . ARG A 1 197 ? -20.031 -8.488 21.221 1.00 83.31 197 ARG A O 1
ATOM 1583 N N . GLY A 1 198 ? -17.842 -8.367 20.692 1.00 76.06 198 GLY A N 1
ATOM 1584 C CA . GLY A 1 198 ? -17.379 -8.043 22.046 1.00 76.06 198 GLY A CA 1
ATOM 1585 C C . GLY A 1 198 ? -17.953 -6.719 22.557 1.00 76.06 198 GLY A C 1
ATOM 1586 O O . GLY A 1 198 ? -18.473 -6.657 23.670 1.00 76.06 198 GLY A O 1
ATOM 1587 N N . SER A 1 199 ? -17.961 -5.689 21.704 1.00 68.62 199 SER A N 1
ATOM 1588 C CA . SER A 1 199 ? -18.520 -4.378 22.051 1.00 68.62 199 SER A CA 1
ATOM 1589 C C . SER A 1 199 ? -20.025 -4.429 22.338 1.00 68.62 199 SER A C 1
ATOM 1591 O O . SER A 1 199 ? -20.476 -3.762 23.263 1.00 68.62 199 SER A O 1
ATOM 1593 N N . SER A 1 200 ? -20.804 -5.218 21.588 1.00 68.38 200 SER A N 1
ATOM 1594 C CA . SER A 1 200 ? -22.254 -5.339 21.807 1.00 68.38 200 SER A CA 1
ATOM 1595 C C . SER A 1 200 ? -22.604 -6.013 23.136 1.00 68.38 200 SER A C 1
ATOM 1597 O O . SER A 1 200 ? -23.554 -5.601 23.796 1.00 68.38 200 SER A O 1
ATOM 1599 N N . ARG A 1 201 ? -21.833 -7.026 23.558 1.00 70.56 201 ARG A N 1
ATOM 1600 C CA . ARG A 1 201 ? -22.067 -7.712 24.842 1.00 70.56 201 ARG A CA 1
ATOM 1601 C C . ARG A 1 201 ? -21.803 -6.804 26.041 1.00 70.56 201 ARG A C 1
ATOM 1603 O O . ARG A 1 201 ? -22.559 -6.855 27.006 1.00 70.56 201 ARG A O 1
ATOM 1610 N N . GLN A 1 202 ? -20.775 -5.959 25.967 1.00 67.69 202 GLN A N 1
ATOM 1611 C CA . GLN A 1 202 ? -20.442 -5.033 27.050 1.00 67.69 202 GLN A CA 1
ATOM 1612 C C . GLN A 1 202 ? -21.547 -3.985 27.266 1.00 67.69 202 GLN A C 1
ATOM 1614 O O . GLN A 1 202 ? -21.966 -3.772 28.399 1.00 67.69 202 GLN A O 1
ATOM 1619 N N . THR A 1 203 ? -22.096 -3.413 26.188 1.00 68.62 203 THR A N 1
ATOM 1620 C CA . THR A 1 203 ? -23.190 -2.427 26.277 1.00 68.62 203 THR A CA 1
ATOM 1621 C C . THR A 1 203 ? -24.469 -3.019 26.877 1.00 68.62 203 THR A C 1
ATOM 1623 O O . THR A 1 203 ? -25.112 -2.374 27.700 1.00 68.62 203 THR A O 1
ATOM 1626 N N . ILE A 1 204 ? -24.826 -4.258 26.517 1.00 70.50 204 ILE A N 1
ATOM 1627 C CA . ILE A 1 204 ? -25.993 -4.948 27.097 1.00 70.50 204 ILE A CA 1
ATOM 1628 C C . ILE A 1 204 ? -25.774 -5.223 28.593 1.00 70.50 204 ILE A C 1
ATOM 1630 O O . ILE A 1 204 ? -26.691 -5.056 29.394 1.00 70.50 204 ILE A O 1
ATOM 1634 N N . GLY A 1 205 ? -24.555 -5.610 28.984 1.00 68.19 205 GLY A N 1
ATOM 1635 C CA . GLY A 1 205 ? -24.202 -5.833 30.387 1.00 68.19 205 GLY A CA 1
ATOM 1636 C C . GLY A 1 205 ? -24.312 -4.569 31.245 1.00 68.19 205 GLY A C 1
ATOM 1637 O O . GLY A 1 205 ? -24.886 -4.620 32.331 1.00 68.19 205 GLY A O 1
ATOM 1638 N N . GLU A 1 206 ? -23.810 -3.434 30.752 1.00 73.25 206 GLU A N 1
ATOM 1639 C CA . GLU A 1 206 ? -23.901 -2.139 31.443 1.00 73.25 206 GLU A CA 1
ATOM 1640 C C . GLU A 1 206 ? -25.350 -1.646 31.554 1.00 73.25 206 GLU A C 1
ATOM 1642 O O . GLU A 1 206 ? -25.765 -1.216 32.629 1.00 73.25 206 GLU A O 1
ATOM 1647 N N . PHE A 1 207 ? -26.147 -1.791 30.491 1.00 72.88 207 PHE A N 1
ATOM 1648 C CA . PHE A 1 207 ? -27.569 -1.437 30.505 1.00 72.88 207 PHE A CA 1
ATOM 1649 C C . PHE A 1 207 ? -28.370 -2.277 31.513 1.00 72.88 207 PHE A C 1
ATOM 1651 O O . PHE A 1 207 ? -29.116 -1.735 32.326 1.00 72.88 207 PHE A O 1
ATOM 1658 N N . ASN A 1 208 ? -28.158 -3.596 31.537 1.00 74.56 208 ASN A N 1
ATOM 1659 C CA . ASN A 1 208 ? -28.816 -4.485 32.498 1.00 74.56 208 ASN A CA 1
ATOM 1660 C C . ASN A 1 208 ? -28.395 -4.214 33.949 1.00 74.56 208 ASN A C 1
ATOM 1662 O O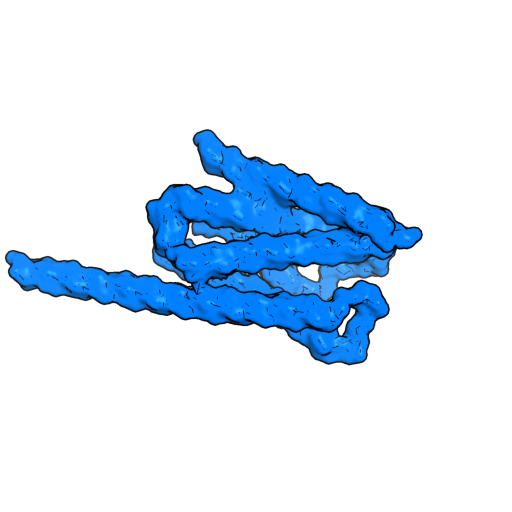 . ASN A 1 208 ? -29.161 -4.497 34.867 1.00 74.56 208 ASN A O 1
ATOM 1666 N N . LYS A 1 209 ? -27.180 -3.699 34.170 1.00 74.25 209 LYS A N 1
ATOM 1667 C CA . LYS A 1 209 ? -26.724 -3.275 35.497 1.00 74.25 209 LYS A CA 1
ATOM 1668 C C . LYS A 1 209 ? -27.395 -1.966 35.918 1.00 74.25 209 LYS A C 1
ATOM 1670 O O . LYS A 1 209 ? -27.807 -1.865 37.064 1.00 74.25 209 LYS A O 1
ATOM 1675 N N . ALA A 1 210 ? -27.554 -1.017 34.994 1.00 74.19 210 ALA A N 1
ATOM 1676 C CA . ALA A 1 210 ? -28.246 0.246 35.245 1.00 74.19 210 ALA A CA 1
ATOM 1677 C C . ALA A 1 210 ? -29.741 0.057 35.556 1.00 74.19 210 ALA A C 1
ATOM 1679 O O . ALA A 1 210 ? -30.261 0.760 36.405 1.00 74.19 210 ALA A O 1
ATOM 1680 N N . LEU A 1 211 ? -30.414 -0.918 34.933 1.00 79.44 211 LEU A N 1
ATOM 1681 C CA . LEU A 1 211 ? -31.818 -1.252 35.232 1.00 79.44 211 LEU A CA 1
ATOM 1682 C C . LEU A 1 211 ? -32.037 -1.923 36.600 1.00 79.44 211 LEU A C 1
ATOM 1684 O O . LEU A 1 211 ? -33.178 -2.083 37.022 1.00 79.44 211 LEU A O 1
ATOM 1688 N N . LYS A 1 212 ? -30.968 -2.383 37.260 1.00 81.88 212 LYS A N 1
ATOM 1689 C CA . LYS A 1 212 ? -31.026 -3.031 38.581 1.00 81.88 212 LYS A CA 1
ATOM 1690 C C . LYS A 1 212 ? -30.691 -2.078 39.736 1.00 81.88 212 LYS A C 1
ATOM 1692 O O . LYS A 1 212 ? -30.669 -2.534 40.878 1.00 81.88 212 LYS A O 1
ATOM 1697 N N . CYS A 1 213 ? -30.394 -0.815 39.442 1.00 70.88 213 CYS A N 1
ATOM 1698 C CA . CYS A 1 213 ? -30.191 0.256 40.416 1.00 70.88 213 CYS A CA 1
ATOM 1699 C C . CYS A 1 213 ? -31.393 1.197 40.392 1.00 70.88 213 CYS A C 1
ATOM 1701 O O . CYS A 1 213 ? -31.734 1.693 41.484 1.00 70.88 213 CYS A O 1
#

Sequence (213 aa):
MTRRFTKINAALAALVTELIVLGIAAIMASDRVMFWQYAARYSARVSFVVFASVLFYMAIFGLLTISNNENKRKIFEWLLYFFVTNHIIHLILLTFNQAVHNKMLLKQGNIPGMIAYGIVLLLPLLLNRGLLTKRKRTLMVASLLLVSAFFIQVYVLRLIGSSLPPDSSATWVYLLFVSVLSLLVVANLYRYIMDARGSSRQTIGEFNKALKC

Radius of gyration: 20.04 Å; chains: 1; bounding box: 54×36×66 Å

pLDDT: mean 89.17, std 10.08, range [51.91, 98.44]

Secondary structure (DSSP, 8-state):
-HHHHHHHHHHHHHHHHHHHHHHHHHHH-SSHHHHHHHHHHHHHHHHHHHHHHHHHHHHHH-HHHHHH-HHHHHHHHHHHHHHHHHHHHHHHHHHHHHHHTT--S--GGGHHHHHHHHHHHHGGGGG-SSS--HHHHHHHHHHHHHHHHHHHHHHHHHHH-S---TTSPPHHHHHHHHHHHHHHHHHHHHHHHHHHHHHHHHHHHHHHHHTT-